Protein AF-A0AAU3Z2S7-F1 (afdb_monomer_lite)

Foldseek 3Di:
DDDLRFDWDDPLCVVCVPPFDPDDDPQGRHFDKADDQFAPQWIWTQDPPPRDTDIIGTQLDDPDDDDDGGGPVLVVVLVVVCVVVVHDDPHSVVSVVVSVVVVVVVDDPVPPDVDDDPVNVVVVVVVVVVVVVVVVVVVPDDDPDDPPDPPVVVVVVVVVVVVVVVVVVVVVVCPDDDDPPDPPPPVPVPDPPPPDDPDPDDDDDDDDDDDDD

Sequence (213 aa):
MKIRGLWYYGDALEPYLNERSARGGKFKGRWCVHREPRDRRTVFFQDPLTHNWHELRWTGLPPVGTVPAFGDRRVSELLAAAREADMRPRTDAELLPLLLEILAARVPVSSWKTATTRSERINHARDETQARAAAEDRAAAPAPVPPVTPIPQRVEQAVSGLDTERRHRREEAVTRRPTKPARLGASYRTGNLFLLPEDDTDHTQSDPPDEGA

Secondary structure (DSSP, 8-state):
-EETTEEEE-GGGGGGTTPPP---GGGTT---EEE-SS--SEEEEEPTTT--EEEEEETTS-SSS-PPP--HHHHHHHHHHHHHTT---SSGGGGHHHHHHHHHTT--GGG--TT--HHHHHHHHHHHHHHHHHHHHHHS--PPPPP---HHHHHHHHHHHHHHHHHHHHHHT-SSPPPPPPPTTGGGGTS----PPP--------PPPP---

pLDDT: mean 72.16, std 14.77, range [39.12, 93.5]

Radius of gyration: 40.02 Å; chains: 1; bounding box: 60×101×106 Å

Structure (mmCIF, N/CA/C/O backbone):
data_AF-A0AAU3Z2S7-F1
#
_entry.id   AF-A0AAU3Z2S7-F1
#
loop_
_atom_site.group_PDB
_atom_site.id
_atom_site.type_symbol
_atom_site.label_atom_id
_atom_site.label_alt_id
_atom_site.label_comp_id
_atom_site.label_asym_id
_atom_site.label_entity_id
_atom_site.label_seq_id
_atom_site.pdbx_PDB_ins_code
_atom_site.Cartn_x
_atom_site.Cartn_y
_atom_site.Cartn_z
_atom_site.occupancy
_atom_site.B_iso_or_equiv
_atom_site.auth_seq_id
_atom_site.auth_comp_id
_atom_site.auth_asym_id
_atom_site.auth_atom_id
_atom_site.pdbx_PDB_model_num
ATOM 1 N N . MET A 1 1 ? 9.272 -7.183 2.285 1.00 85.38 1 MET A N 1
ATOM 2 C CA . MET A 1 1 ? 9.872 -5.828 2.160 1.00 85.38 1 MET A CA 1
ATOM 3 C C . MET A 1 1 ? 8.998 -4.779 2.850 1.00 85.38 1 MET A C 1
ATOM 5 O O . MET A 1 1 ? 7.783 -4.869 2.739 1.00 85.38 1 MET A O 1
ATOM 9 N N . LYS A 1 2 ? 9.579 -3.780 3.537 1.00 88.62 2 LYS A N 1
ATOM 10 C CA . LYS A 1 2 ? 8.818 -2.732 4.252 1.00 88.62 2 LYS A CA 1
ATOM 11 C C . LYS A 1 2 ? 8.650 -1.460 3.412 1.00 88.62 2 LYS A C 1
ATOM 13 O O . LYS A 1 2 ? 9.636 -0.861 2.990 1.00 88.62 2 LYS A O 1
ATOM 18 N N . ILE A 1 3 ? 7.411 -1.011 3.212 1.00 89.25 3 ILE A N 1
ATOM 19 C CA . ILE A 1 3 ? 7.062 0.197 2.450 1.00 89.25 3 ILE A CA 1
ATOM 20 C C . ILE A 1 3 ? 6.062 1.028 3.260 1.00 89.25 3 ILE A C 1
ATOM 22 O O . ILE A 1 3 ? 4.944 0.592 3.517 1.00 89.25 3 ILE A O 1
ATOM 26 N N . ARG A 1 4 ? 6.446 2.262 3.624 1.00 85.44 4 ARG A N 1
ATOM 27 C CA . ARG A 1 4 ? 5.586 3.231 4.346 1.00 85.44 4 ARG A CA 1
ATOM 28 C C . ARG A 1 4 ? 4.953 2.669 5.629 1.00 85.44 4 ARG A C 1
ATOM 30 O O . ARG A 1 4 ? 3.832 3.011 5.970 1.00 85.44 4 ARG A O 1
ATOM 37 N N . GLY A 1 5 ? 5.695 1.827 6.344 1.00 86.62 5 GLY A N 1
ATOM 38 C CA . GLY A 1 5 ? 5.255 1.249 7.615 1.00 86.62 5 GLY A CA 1
ATOM 39 C C . GLY A 1 5 ? 4.643 -0.143 7.500 1.00 86.62 5 GLY A C 1
ATOM 40 O O . GLY A 1 5 ? 4.690 -0.851 8.493 1.00 86.62 5 GLY A O 1
ATOM 41 N N . LEU A 1 6 ? 4.201 -0.554 6.308 1.00 89.75 6 LEU A N 1
ATOM 42 C CA . LEU A 1 6 ? 3.592 -1.864 6.061 1.00 89.75 6 LEU A CA 1
ATOM 43 C C . LEU A 1 6 ? 4.570 -2.841 5.400 1.00 89.75 6 LEU A C 1
ATOM 45 O O . LEU A 1 6 ? 5.481 -2.432 4.667 1.00 89.75 6 LEU A O 1
ATOM 49 N N . TRP A 1 7 ? 4.364 -4.129 5.637 1.00 90.56 7 TRP A N 1
ATOM 50 C CA . TRP A 1 7 ? 5.151 -5.233 5.099 1.00 90.56 7 TRP A CA 1
ATOM 51 C C . TRP A 1 7 ? 4.460 -5.894 3.909 1.00 90.56 7 TRP A C 1
ATOM 53 O O . TRP A 1 7 ? 3.319 -6.325 3.982 1.00 90.56 7 TRP A O 1
ATOM 63 N N . TYR A 1 8 ? 5.173 -5.993 2.794 1.00 90.69 8 TYR A N 1
ATOM 64 C CA . TYR A 1 8 ? 4.678 -6.604 1.564 1.00 90.69 8 TYR A CA 1
ATOM 65 C C . TYR A 1 8 ? 5.517 -7.820 1.201 1.00 90.69 8 TYR A C 1
ATOM 67 O O . TYR A 1 8 ? 6.749 -7.790 1.345 1.00 90.69 8 TYR A O 1
ATOM 75 N N . TYR A 1 9 ? 4.852 -8.864 0.722 1.00 89.25 9 TYR A N 1
ATOM 76 C CA . TYR A 1 9 ? 5.470 -10.111 0.295 1.00 89.25 9 TYR A CA 1
ATOM 77 C C . TYR A 1 9 ? 4.758 -10.672 -0.941 1.00 89.25 9 TYR A C 1
ATOM 79 O O . TYR A 1 9 ? 3.591 -10.373 -1.195 1.00 89.25 9 TYR A O 1
ATOM 87 N N . GLY A 1 10 ? 5.497 -11.450 -1.718 1.00 87.00 10 GLY A N 1
ATOM 88 C CA . GLY A 1 10 ? 5.038 -12.144 -2.912 1.00 87.00 10 GLY A CA 1
ATOM 89 C C . GLY A 1 10 ? 6.194 -12.948 -3.496 1.00 87.00 10 GLY A C 1
ATOM 90 O O . GLY A 1 10 ? 7.355 -12.616 -3.247 1.00 87.00 10 GLY A O 1
ATOM 91 N N . ASP A 1 11 ? 5.872 -13.979 -4.267 1.00 86.69 11 ASP A N 1
ATOM 92 C CA . ASP A 1 11 ? 6.826 -14.995 -4.735 1.00 86.69 11 ASP A CA 1
ATOM 93 C C . ASP A 1 11 ? 7.972 -14.384 -5.553 1.00 86.69 11 ASP A C 1
ATOM 95 O O . ASP A 1 11 ? 9.135 -14.748 -5.409 1.00 86.69 11 ASP A O 1
ATOM 99 N N . ALA A 1 12 ? 7.672 -13.340 -6.329 1.00 85.38 12 ALA A N 1
ATOM 100 C CA . ALA A 1 12 ? 8.662 -12.600 -7.109 1.00 85.38 12 ALA A CA 1
ATOM 101 C C . ALA A 1 12 ? 9.748 -11.910 -6.262 1.00 85.38 12 ALA A C 1
ATOM 103 O O . ALA A 1 12 ? 10.761 -11.473 -6.802 1.00 85.38 12 ALA A O 1
ATOM 104 N N . LEU A 1 13 ? 9.543 -11.770 -4.949 1.00 85.81 13 LEU A N 1
ATOM 105 C CA . LEU A 1 13 ? 10.524 -11.184 -4.040 1.00 85.81 13 LEU A CA 1
ATOM 106 C C . LEU A 1 13 ? 11.505 -12.228 -3.487 1.00 85.81 13 LEU A C 1
ATOM 108 O O . LEU A 1 13 ? 12.585 -11.829 -3.054 1.00 85.81 13 LEU A O 1
ATOM 112 N N . GLU A 1 14 ? 11.164 -13.524 -3.490 1.00 85.25 14 GLU A N 1
ATOM 113 C CA . GLU A 1 14 ? 11.986 -14.587 -2.886 1.00 85.25 14 GLU A CA 1
ATOM 114 C C . GLU A 1 14 ? 13.444 -14.590 -3.363 1.00 85.25 14 GLU A C 1
ATOM 116 O O . GLU A 1 14 ? 14.329 -14.602 -2.500 1.00 85.25 14 GLU A O 1
ATOM 121 N N . PRO A 1 15 ? 13.737 -14.480 -4.677 1.00 85.69 15 PRO A N 1
ATOM 122 C CA . PRO A 1 15 ? 15.117 -14.481 -5.162 1.00 85.69 15 PRO A CA 1
ATOM 123 C C . PRO A 1 15 ? 15.935 -13.285 -4.652 1.00 85.69 15 PRO A C 1
ATOM 125 O O . PRO A 1 15 ? 17.155 -13.369 -4.542 1.00 85.69 15 PRO A O 1
ATOM 128 N N . TYR A 1 16 ? 15.270 -12.180 -4.296 1.00 83.62 16 TYR A N 1
ATOM 129 C CA . TYR A 1 16 ? 15.898 -10.892 -3.991 1.00 83.62 16 TYR A CA 1
ATOM 130 C C . TYR A 1 16 ? 15.889 -10.531 -2.496 1.00 83.62 16 TYR A C 1
ATOM 132 O O . TYR A 1 16 ? 16.318 -9.434 -2.129 1.00 83.62 16 TYR A O 1
ATOM 140 N N . LEU A 1 17 ? 15.408 -11.412 -1.605 1.00 78.56 17 LEU A N 1
ATOM 141 C CA . LEU A 1 17 ? 15.262 -11.121 -0.166 1.00 78.56 17 LEU A CA 1
ATOM 142 C C . LEU A 1 17 ? 16.586 -10.761 0.529 1.00 78.56 17 LEU A C 1
ATOM 144 O O . LEU A 1 17 ? 16.595 -9.906 1.417 1.00 78.56 17 LEU A O 1
ATOM 148 N N . ASN A 1 18 ? 17.690 -11.382 0.112 1.00 79.38 18 ASN A N 1
ATOM 149 C CA . ASN A 1 18 ? 19.029 -11.158 0.671 1.00 79.38 18 ASN A CA 1
ATOM 150 C C . ASN A 1 18 ? 19.913 -10.280 -0.222 1.00 79.38 18 ASN A C 1
ATOM 152 O O . ASN A 1 18 ? 21.071 -10.014 0.108 1.00 79.38 18 ASN A O 1
ATOM 156 N N . GLU A 1 19 ? 19.378 -9.820 -1.350 1.00 81.56 19 GLU A N 1
ATOM 157 C CA . GLU A 1 19 ? 20.143 -9.092 -2.343 1.00 81.56 19 GLU A CA 1
ATOM 158 C C . GLU A 1 19 ? 19.947 -7.583 -2.190 1.00 81.56 19 GLU A C 1
ATOM 160 O O . GLU A 1 19 ? 18.859 -7.066 -1.918 1.00 81.56 19 GLU A O 1
ATOM 165 N N . ARG A 1 20 ? 21.039 -6.838 -2.359 1.00 76.62 20 ARG A N 1
ATOM 166 C CA . ARG A 1 20 ? 20.983 -5.378 -2.407 1.00 76.62 20 ARG A CA 1
ATOM 167 C C . ARG A 1 20 ? 20.770 -4.959 -3.849 1.00 76.62 20 ARG A C 1
ATOM 169 O O . ARG A 1 20 ? 21.492 -5.408 -4.728 1.00 76.62 20 ARG A O 1
ATOM 176 N N . SER A 1 21 ? 19.843 -4.032 -4.083 1.00 81.25 21 SER A N 1
ATOM 177 C CA . SER A 1 21 ? 19.608 -3.535 -5.440 1.00 81.25 21 SER A CA 1
ATOM 178 C C . SER A 1 21 ? 20.906 -2.997 -6.060 1.00 81.25 21 SER A C 1
ATOM 180 O O . SER A 1 21 ? 21.544 -2.123 -5.462 1.00 81.25 21 SER A O 1
ATOM 182 N N . ALA A 1 22 ? 21.220 -3.416 -7.286 1.00 78.31 22 ALA A N 1
ATOM 183 C CA . ALA A 1 22 ? 22.394 -2.967 -8.040 1.00 78.31 22 ALA A CA 1
ATOM 184 C C . ALA A 1 22 ? 22.353 -1.480 -8.460 1.00 78.31 22 ALA A C 1
ATOM 186 O O . ALA A 1 22 ? 23.313 -0.955 -9.020 1.00 78.31 22 ALA A O 1
ATOM 187 N N . ARG A 1 23 ? 21.248 -0.766 -8.193 1.00 80.06 23 ARG A N 1
ATOM 188 C CA . ARG A 1 23 ? 21.118 0.658 -8.531 1.00 80.06 23 ARG A CA 1
ATOM 189 C C . ARG A 1 23 ? 22.106 1.519 -7.745 1.00 80.06 23 ARG A C 1
ATOM 191 O O . ARG A 1 23 ? 22.353 1.287 -6.564 1.00 80.06 23 ARG A O 1
ATOM 198 N N . GLY A 1 24 ? 22.638 2.545 -8.408 1.00 80.12 24 GLY A N 1
ATOM 199 C CA . GLY A 1 24 ? 23.543 3.537 -7.827 1.00 80.12 24 GLY A CA 1
ATOM 200 C C . GLY A 1 24 ? 22.855 4.842 -7.401 1.00 80.12 24 GLY A C 1
ATOM 201 O O . GLY A 1 24 ? 21.641 5.020 -7.531 1.00 80.12 24 GLY A O 1
ATOM 202 N N . GLY A 1 25 ? 23.656 5.782 -6.893 1.00 84.69 25 GLY A N 1
ATOM 203 C CA . GLY A 1 25 ? 23.230 7.153 -6.589 1.00 84.69 25 GLY A CA 1
ATOM 204 C C . GLY A 1 25 ? 22.162 7.263 -5.492 1.00 84.69 25 GLY A C 1
ATOM 205 O O . GLY A 1 25 ? 22.178 6.528 -4.505 1.00 84.69 25 GLY A O 1
ATOM 206 N N . LYS A 1 26 ? 21.207 8.187 -5.671 1.00 81.88 26 LYS A N 1
ATOM 207 C CA . LYS A 1 26 ? 20.127 8.483 -4.704 1.00 81.88 26 LYS A CA 1
ATOM 208 C C . LYS A 1 26 ? 19.230 7.276 -4.386 1.00 81.88 26 LYS A C 1
ATOM 210 O O . LYS A 1 26 ? 18.594 7.240 -3.334 1.00 81.88 26 LYS A O 1
ATOM 215 N N . PHE A 1 27 ? 19.178 6.291 -5.282 1.00 79.44 27 PHE A N 1
ATOM 216 C CA . PHE A 1 27 ? 18.362 5.083 -5.140 1.00 79.44 27 PHE A CA 1
ATOM 217 C C . PHE A 1 27 ? 19.190 3.840 -4.793 1.00 79.44 27 PHE A C 1
ATOM 219 O O . PHE A 1 27 ? 18.691 2.722 -4.928 1.00 79.44 27 PHE A O 1
ATOM 226 N N . LYS A 1 28 ? 20.434 4.020 -4.329 1.00 81.62 28 LYS A N 1
ATOM 227 C CA . LYS A 1 28 ? 21.311 2.914 -3.938 1.00 81.62 28 LYS A CA 1
ATOM 228 C C . LYS A 1 28 ? 20.672 2.034 -2.867 1.00 81.62 28 LYS A C 1
ATOM 230 O O . LYS A 1 28 ? 20.178 2.532 -1.856 1.00 81.62 28 LYS A O 1
ATOM 235 N N . GLY A 1 29 ? 20.686 0.724 -3.108 1.00 81.88 29 GLY A N 1
ATOM 236 C CA . GLY A 1 29 ? 20.109 -0.279 -2.206 1.00 81.88 29 GLY A CA 1
ATOM 237 C C . GLY A 1 29 ? 18.576 -0.260 -2.108 1.00 81.88 29 GLY A C 1
ATOM 238 O O . GLY A 1 29 ? 18.032 -0.897 -1.210 1.00 81.88 29 GLY A O 1
ATOM 239 N N . ARG A 1 30 ? 17.869 0.470 -2.985 1.00 84.81 30 ARG A N 1
ATOM 240 C CA . ARG A 1 30 ? 16.402 0.499 -3.034 1.00 84.81 30 ARG A CA 1
ATOM 241 C C . ARG A 1 30 ? 15.883 -0.117 -4.327 1.00 84.81 30 ARG A C 1
ATOM 243 O O . ARG A 1 30 ? 16.256 0.303 -5.423 1.00 84.81 30 ARG A O 1
ATOM 250 N N . TRP A 1 31 ? 14.928 -1.029 -4.191 1.00 88.50 31 TRP A N 1
ATOM 251 C CA . TRP A 1 31 ? 14.190 -1.641 -5.294 1.00 88.50 31 TRP A CA 1
ATOM 252 C C . TRP A 1 31 ? 13.203 -0.678 -5.967 1.00 88.50 31 TRP A C 1
ATOM 254 O O . TRP A 1 31 ? 12.786 0.322 -5.373 1.00 88.50 31 TRP A O 1
ATOM 264 N N . CYS A 1 32 ? 12.881 -0.921 -7.242 1.00 90.06 32 CYS A N 1
ATOM 265 C CA . CYS A 1 32 ? 11.903 -0.120 -7.975 1.00 90.06 32 CYS A CA 1
ATOM 266 C C . CYS A 1 32 ? 10.509 -0.604 -7.600 1.00 90.06 32 CYS A C 1
ATOM 268 O O . CYS A 1 32 ? 10.173 -1.765 -7.814 1.00 90.06 32 CYS A O 1
ATOM 270 N N . VAL A 1 33 ? 9.734 0.275 -6.975 1.00 91.44 33 VAL A N 1
ATOM 271 C CA . VAL A 1 33 ? 8.415 -0.071 -6.463 1.00 91.44 33 VAL A CA 1
ATOM 272 C C . VAL A 1 33 ? 7.453 1.024 -6.859 1.00 91.44 33 VAL A C 1
ATOM 274 O O . VAL A 1 33 ? 7.662 2.193 -6.519 1.00 91.44 33 VAL A O 1
ATOM 277 N N . HIS A 1 34 ? 6.396 0.633 -7.551 1.00 91.88 34 HIS A N 1
ATOM 278 C CA . HIS A 1 34 ? 5.256 1.480 -7.815 1.00 91.88 34 HIS A CA 1
ATOM 279 C C . HIS A 1 34 ? 4.179 1.218 -6.764 1.00 91.88 34 HIS A C 1
ATOM 281 O O . HIS A 1 34 ? 3.972 0.094 -6.301 1.00 91.88 34 HIS A O 1
ATOM 287 N N . ARG A 1 35 ? 3.512 2.287 -6.343 1.00 90.31 35 ARG A N 1
ATOM 288 C CA . ARG A 1 35 ? 2.461 2.222 -5.336 1.00 90.31 35 ARG A CA 1
ATOM 289 C C . ARG A 1 35 ? 1.287 3.052 -5.802 1.00 90.31 35 ARG A C 1
ATOM 291 O O . ARG A 1 35 ? 1.487 4.193 -6.211 1.00 90.31 35 ARG A O 1
ATOM 298 N N . GLU A 1 36 ? 0.097 2.506 -5.629 1.00 88.25 36 GLU A N 1
ATOM 299 C CA . GLU A 1 36 ? -1.127 3.267 -5.794 1.00 88.25 36 GLU A CA 1
ATOM 300 C C . GLU A 1 36 ? -1.459 3.960 -4.458 1.00 88.25 36 GLU A C 1
ATOM 302 O O . GLU A 1 36 ? -1.561 3.289 -3.427 1.00 88.25 36 GLU A O 1
ATOM 307 N N . PRO A 1 37 ? -1.585 5.300 -4.400 1.00 85.06 37 PRO A N 1
ATOM 308 C CA . PRO A 1 37 ? -1.912 6.001 -3.153 1.00 85.06 37 PRO A CA 1
ATOM 309 C C . PRO A 1 37 ? -3.279 5.625 -2.564 1.00 85.06 37 PRO A C 1
ATOM 311 O O . PRO A 1 37 ? -3.504 5.808 -1.365 1.00 85.06 37 PRO A O 1
ATOM 314 N N . ARG A 1 38 ? -4.194 5.131 -3.405 1.00 79.69 38 ARG A N 1
ATOM 315 C CA . ARG A 1 38 ? -5.589 4.819 -3.057 1.00 79.69 38 ARG A CA 1
ATOM 316 C C . ARG A 1 38 ? -5.798 3.381 -2.605 1.00 79.69 38 ARG A C 1
ATOM 318 O O . ARG A 1 38 ? -6.733 3.127 -1.854 1.00 79.69 38 ARG A O 1
ATOM 325 N N . ASP A 1 39 ? -4.929 2.471 -3.035 1.00 86.75 39 ASP A N 1
ATOM 326 C CA . ASP A 1 39 ? -4.982 1.065 -2.655 1.00 86.75 39 ASP A CA 1
ATOM 327 C C . ASP A 1 39 ? -3.622 0.616 -2.126 1.00 86.75 39 ASP A C 1
ATOM 329 O O . ASP A 1 39 ? -2.645 0.460 -2.858 1.00 86.75 39 ASP A O 1
ATOM 333 N N . ARG A 1 40 ? -3.560 0.420 -0.811 1.00 88.75 40 ARG A N 1
ATOM 334 C CA . ARG A 1 40 ? -2.364 -0.033 -0.103 1.00 88.75 40 ARG A CA 1
ATOM 335 C C . ARG A 1 40 ? -2.347 -1.538 0.119 1.00 88.75 40 ARG A C 1
ATOM 337 O O . ARG A 1 40 ? -1.403 -2.019 0.743 1.00 88.75 40 ARG A O 1
ATOM 344 N N . ARG A 1 41 ? -3.322 -2.282 -0.410 1.00 89.12 41 ARG A N 1
ATOM 345 C CA . ARG A 1 41 ? -3.353 -3.750 -0.337 1.00 89.12 41 ARG A CA 1
ATOM 346 C C . ARG A 1 41 ? -2.260 -4.387 -1.187 1.00 89.12 41 ARG A C 1
ATOM 348 O O . ARG A 1 41 ? -1.661 -5.369 -0.755 1.00 89.12 41 ARG A O 1
ATOM 355 N N . THR A 1 42 ? -1.969 -3.788 -2.339 1.00 89.50 42 THR A N 1
ATOM 356 C CA . THR A 1 42 ? -0.971 -4.279 -3.291 1.00 89.50 42 THR A CA 1
ATOM 357 C C . THR A 1 42 ? 0.003 -3.167 -3.658 1.00 89.50 42 THR A C 1
ATOM 359 O O . THR A 1 42 ? -0.355 -1.995 -3.761 1.00 89.50 42 THR A O 1
ATOM 362 N N . VAL A 1 43 ? 1.262 -3.532 -3.848 1.00 93.12 43 VAL A N 1
ATOM 363 C CA . VAL A 1 43 ? 2.297 -2.679 -4.441 1.00 93.12 43 VAL A CA 1
ATOM 364 C C . VAL A 1 43 ? 2.970 -3.443 -5.569 1.00 93.12 43 VAL A C 1
ATOM 366 O O . VAL A 1 43 ? 3.024 -4.666 -5.529 1.00 93.12 43 VAL A O 1
ATOM 369 N N . PHE A 1 44 ? 3.503 -2.741 -6.559 1.00 91.75 44 PHE A N 1
ATOM 370 C CA . PHE A 1 44 ? 4.122 -3.377 -7.717 1.00 91.75 44 PHE A CA 1
ATOM 371 C C . PHE A 1 44 ? 5.635 -3.261 -7.610 1.00 91.75 44 PHE A C 1
ATOM 373 O O . PHE A 1 44 ? 6.175 -2.158 -7.529 1.00 91.75 44 PHE A O 1
ATOM 380 N N . PHE A 1 45 ? 6.320 -4.392 -7.589 1.00 93.50 45 PHE A N 1
ATOM 381 C CA . PHE A 1 45 ? 7.772 -4.484 -7.628 1.00 93.50 45 PHE A CA 1
ATOM 382 C C . PHE A 1 45 ? 8.224 -4.747 -9.057 1.00 93.50 45 PHE A C 1
ATOM 384 O O . PHE A 1 45 ? 7.678 -5.617 -9.725 1.00 93.50 45 PHE A O 1
ATOM 391 N N . GLN A 1 46 ? 9.216 -3.997 -9.523 1.00 93.06 46 GLN A N 1
ATOM 392 C CA . GLN A 1 46 ? 9.833 -4.268 -10.813 1.00 93.06 46 GLN A CA 1
ATOM 393 C C . GLN A 1 46 ? 11.019 -5.212 -10.624 1.00 93.06 46 GLN A C 1
ATOM 395 O O . GLN A 1 46 ? 11.960 -4.871 -9.899 1.00 93.06 46 GLN A O 1
ATOM 400 N N . ASP A 1 47 ? 10.995 -6.345 -11.318 1.00 89.88 47 ASP A N 1
ATOM 401 C CA . ASP A 1 47 ? 12.129 -7.258 -11.391 1.00 89.88 47 ASP A CA 1
ATOM 402 C C . ASP A 1 47 ? 13.331 -6.538 -12.045 1.00 89.88 47 ASP A C 1
ATOM 404 O O . ASP A 1 47 ? 13.191 -5.943 -13.120 1.00 89.88 47 ASP A O 1
ATOM 408 N N . PRO A 1 48 ? 14.517 -6.529 -11.410 1.00 86.88 48 PRO A N 1
ATOM 409 C CA . PRO A 1 48 ? 15.716 -5.918 -11.980 1.00 86.88 48 PRO A CA 1
ATOM 410 C C . PRO A 1 48 ? 16.246 -6.595 -13.253 1.00 86.88 48 PRO A C 1
ATOM 412 O O . PRO A 1 48 ? 16.917 -5.916 -14.027 1.00 86.88 48 PRO A O 1
ATOM 415 N N . LEU A 1 49 ? 15.999 -7.893 -13.443 1.00 86.69 49 LEU A N 1
ATOM 416 C CA . LEU A 1 49 ? 16.511 -8.693 -14.558 1.00 86.69 49 LEU A CA 1
ATOM 417 C C . LEU A 1 49 ? 15.540 -8.681 -15.737 1.00 86.69 49 LEU A C 1
ATOM 419 O O . LEU A 1 49 ? 15.931 -8.374 -16.859 1.00 86.69 49 LEU A O 1
ATOM 423 N N . THR A 1 50 ? 14.272 -9.011 -15.485 1.00 88.31 50 THR A N 1
ATOM 424 C CA . THR A 1 50 ? 13.260 -9.112 -16.549 1.00 88.31 50 THR A CA 1
ATOM 425 C C . THR A 1 50 ? 12.533 -7.795 -16.814 1.00 88.31 50 THR A C 1
ATOM 427 O O . THR A 1 50 ? 11.859 -7.665 -17.832 1.00 88.31 50 THR A O 1
ATOM 430 N N . HIS A 1 51 ? 12.656 -6.811 -15.915 1.00 88.25 51 HIS A N 1
ATOM 431 C CA . HIS A 1 51 ? 11.895 -5.555 -15.922 1.00 88.25 51 HIS A CA 1
ATOM 432 C C . HIS A 1 51 ? 10.372 -5.714 -15.830 1.00 88.25 51 HIS A C 1
ATOM 434 O O . HIS A 1 51 ? 9.650 -4.719 -15.962 1.00 88.25 51 HIS A O 1
ATOM 440 N N . ASN A 1 52 ? 9.893 -6.923 -15.531 1.00 91.38 52 ASN A N 1
ATOM 441 C CA . ASN A 1 52 ? 8.484 -7.213 -15.329 1.00 91.38 52 ASN A CA 1
ATOM 442 C C . ASN A 1 52 ? 7.988 -6.656 -13.997 1.00 91.38 52 ASN A C 1
ATOM 444 O O . ASN A 1 52 ? 8.719 -6.581 -13.008 1.00 91.38 52 ASN A O 1
ATOM 448 N N . TRP A 1 53 ? 6.718 -6.265 -13.977 1.00 92.50 53 TRP A N 1
ATOM 449 C CA . TRP A 1 53 ? 6.055 -5.789 -12.773 1.00 92.50 53 TRP A CA 1
ATOM 450 C C . TRP A 1 53 ? 5.330 -6.943 -12.093 1.00 92.50 53 TRP A C 1
ATOM 452 O O . TRP A 1 53 ? 4.452 -7.568 -12.680 1.00 92.50 53 TRP A O 1
ATOM 462 N N . HIS A 1 54 ? 5.687 -7.193 -10.839 1.00 91.94 54 HIS A N 1
ATOM 463 C CA . HIS A 1 54 ? 5.096 -8.217 -9.996 1.00 91.94 54 HIS A CA 1
ATOM 464 C C . HIS A 1 54 ? 4.310 -7.589 -8.856 1.00 91.94 54 HIS A C 1
ATOM 466 O O . HIS A 1 54 ? 4.752 -6.635 -8.211 1.00 91.94 54 HIS A O 1
ATOM 472 N N . GLU A 1 55 ? 3.141 -8.151 -8.587 1.00 91.88 55 GLU A N 1
ATOM 473 C CA . GLU A 1 55 ? 2.299 -7.744 -7.474 1.00 91.88 55 GLU A CA 1
ATOM 474 C C . GLU A 1 55 ? 2.847 -8.292 -6.155 1.00 91.88 55 GLU A C 1
ATOM 476 O O . GLU A 1 55 ? 3.090 -9.487 -6.006 1.00 91.88 55 GLU A O 1
ATOM 481 N N . LEU A 1 56 ? 3.021 -7.411 -5.175 1.00 91.31 56 LEU A N 1
ATOM 482 C CA . LEU A 1 56 ? 3.318 -7.771 -3.796 1.00 91.31 56 LEU A CA 1
ATOM 483 C C . LEU A 1 56 ? 2.118 -7.409 -2.930 1.00 91.31 56 LEU A C 1
ATOM 485 O O . LEU A 1 56 ? 1.693 -6.249 -2.882 1.00 91.31 56 LEU A O 1
ATOM 489 N N . ARG A 1 57 ? 1.601 -8.394 -2.203 1.00 89.19 57 ARG A N 1
ATOM 490 C CA . ARG A 1 57 ? 0.447 -8.235 -1.320 1.00 89.19 57 ARG A CA 1
ATOM 491 C C . ARG A 1 57 ? 0.906 -7.839 0.080 1.00 89.19 57 ARG A C 1
ATOM 493 O O . ARG A 1 57 ? 1.958 -8.268 0.557 1.00 89.19 57 ARG A O 1
ATOM 500 N N . TRP A 1 58 ? 0.124 -6.995 0.744 1.00 89.75 58 TRP A N 1
ATOM 501 C CA . TRP A 1 58 ? 0.326 -6.668 2.152 1.00 89.75 58 TRP A CA 1
ATOM 502 C C . TRP A 1 58 ? 0.188 -7.938 3.006 1.00 89.75 58 TRP A C 1
ATOM 504 O O . TRP A 1 58 ? -0.832 -8.623 2.933 1.00 89.75 58 TRP A O 1
ATOM 514 N N . THR A 1 59 ? 1.198 -8.254 3.822 1.00 87.88 59 THR A N 1
ATOM 515 C CA . THR A 1 59 ? 1.260 -9.503 4.606 1.00 87.88 59 THR A CA 1
ATOM 516 C C . THR A 1 59 ? 0.198 -9.582 5.696 1.00 87.88 59 THR A C 1
ATOM 518 O O . THR A 1 59 ? -0.105 -10.670 6.168 1.00 87.88 59 THR A O 1
ATOM 521 N N . GLY A 1 60 ? -0.350 -8.438 6.115 1.00 82.12 60 GLY A N 1
ATOM 522 C CA . GLY A 1 60 ? -1.425 -8.389 7.105 1.00 82.12 60 GLY A CA 1
ATOM 523 C C . GLY A 1 60 ? -2.803 -8.754 6.553 1.00 82.12 60 GLY A C 1
ATOM 524 O O . GLY A 1 60 ? -3.746 -8.882 7.328 1.00 82.12 60 GLY A O 1
ATOM 525 N N . LEU A 1 61 ? -2.949 -8.927 5.233 1.00 82.44 61 LEU A N 1
ATOM 526 C CA . LEU A 1 61 ? -4.222 -9.333 4.643 1.00 82.44 61 LEU A CA 1
ATOM 527 C C . LEU A 1 61 ? -4.456 -10.833 4.814 1.00 82.44 61 LEU A C 1
ATOM 529 O O . LEU A 1 61 ? -3.556 -11.625 4.527 1.00 82.44 61 LEU A O 1
ATOM 533 N N . PRO A 1 62 ? -5.687 -11.245 5.157 1.00 76.12 62 PRO A N 1
ATOM 534 C CA . PRO A 1 62 ? -6.026 -12.652 5.171 1.00 76.12 62 PRO A CA 1
ATOM 535 C C . PRO A 1 62 ? -5.959 -13.212 3.736 1.00 76.12 62 PRO A C 1
ATOM 537 O O . PRO A 1 62 ? -6.213 -12.478 2.768 1.00 76.12 62 PRO A O 1
ATOM 540 N N . PRO A 1 63 ? -5.618 -14.504 3.571 1.00 67.31 63 PRO A N 1
ATOM 541 C CA . PRO A 1 63 ? -5.607 -15.160 2.263 1.00 67.31 63 PRO A CA 1
ATOM 542 C C . PRO A 1 63 ? -7.021 -15.278 1.677 1.00 67.31 63 PRO A C 1
ATOM 544 O O . PRO A 1 63 ? -7.190 -15.263 0.461 1.00 67.31 63 PRO A O 1
ATOM 547 N N . VAL A 1 64 ? -8.037 -15.329 2.544 1.00 52.72 64 VAL A N 1
ATOM 548 C CA . VAL A 1 64 ? -9.455 -15.448 2.193 1.00 52.72 64 VAL A CA 1
ATOM 549 C C . VAL A 1 64 ? -10.216 -14.255 2.773 1.00 52.72 64 VAL A C 1
ATOM 551 O O . VAL A 1 64 ? -10.082 -13.951 3.956 1.00 52.72 64 VAL A O 1
ATOM 554 N N . GLY A 1 65 ? -11.018 -13.582 1.944 1.00 57.03 65 GLY A N 1
ATOM 555 C CA . GLY A 1 65 ? -11.888 -12.476 2.357 1.00 57.03 65 GLY A CA 1
ATOM 556 C C . GLY A 1 65 ? -11.654 -11.169 1.595 1.00 57.03 65 GLY A C 1
ATOM 557 O O . GLY A 1 65 ? -10.537 -10.831 1.197 1.00 57.03 65 GLY A O 1
ATOM 558 N N . THR A 1 66 ? -12.738 -10.415 1.402 1.00 62.91 66 THR A N 1
ATOM 559 C CA . THR A 1 66 ? -12.722 -9.111 0.730 1.00 62.91 66 THR A CA 1
ATOM 560 C C . THR A 1 66 ? -12.480 -8.009 1.755 1.00 62.91 66 THR A C 1
ATOM 562 O O . THR A 1 66 ? -13.417 -7.487 2.351 1.00 62.91 66 THR A O 1
ATOM 565 N N . VAL A 1 67 ? -11.216 -7.634 1.961 1.00 70.06 67 VAL A N 1
ATOM 566 C CA . VAL A 1 67 ? -10.894 -6.386 2.669 1.00 70.06 67 VAL A CA 1
ATOM 567 C C . VAL A 1 67 ? -11.112 -5.221 1.696 1.00 70.06 67 VAL A C 1
ATOM 569 O O . VAL A 1 67 ? -10.541 -5.253 0.591 1.00 70.06 67 VAL A O 1
ATOM 572 N N . PRO A 1 68 ? -11.919 -4.204 2.056 1.00 75.44 68 PRO A N 1
ATOM 573 C CA . PRO A 1 68 ? -12.132 -3.054 1.190 1.00 75.44 68 PRO A CA 1
ATOM 574 C C . PRO A 1 68 ? -10.813 -2.316 0.943 1.00 75.44 68 PRO A C 1
ATOM 576 O O . PRO A 1 68 ? -9.900 -2.338 1.770 1.00 75.44 68 PRO A O 1
ATOM 579 N N . ALA A 1 69 ? -10.688 -1.692 -0.229 1.00 80.88 69 ALA A N 1
ATOM 580 C CA . ALA A 1 69 ? -9.494 -0.928 -0.564 1.00 80.88 69 ALA A CA 1
ATOM 581 C C . ALA A 1 69 ? -9.318 0.247 0.411 1.00 80.88 69 ALA A C 1
ATOM 583 O O . ALA A 1 69 ? -10.284 0.914 0.786 1.00 80.88 69 ALA A O 1
ATOM 584 N N . PHE A 1 70 ? -8.076 0.501 0.818 1.00 84.56 70 PHE A N 1
ATOM 585 C CA . PHE A 1 70 ? -7.741 1.598 1.719 1.00 84.56 70 PHE A CA 1
ATOM 586 C C . PHE A 1 70 ? -6.474 2.315 1.248 1.00 84.56 70 PHE A C 1
ATOM 588 O O . PHE A 1 70 ? -5.498 1.688 0.836 1.00 84.56 70 PHE A O 1
ATOM 595 N N . GLY A 1 71 ? -6.502 3.648 1.310 1.00 86.69 71 GLY A N 1
ATOM 596 C CA . GLY A 1 71 ? -5.415 4.509 0.842 1.00 86.69 71 GLY A CA 1
ATOM 597 C C . GLY A 1 71 ? -4.428 4.927 1.934 1.00 86.69 71 GLY A C 1
ATOM 598 O O . GL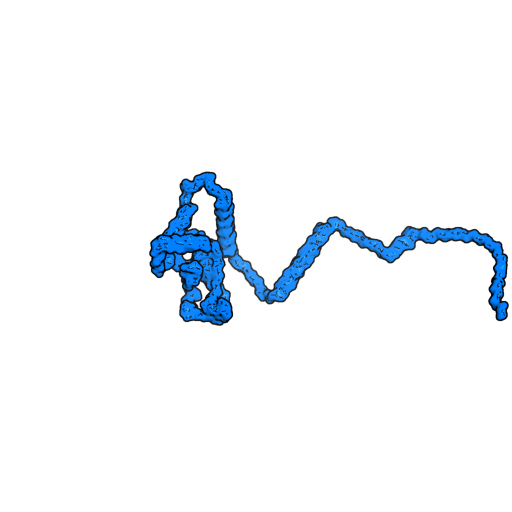Y A 1 71 ? -4.601 4.614 3.114 1.00 86.69 71 GLY A O 1
ATOM 599 N N . ASP A 1 72 ? -3.415 5.708 1.543 1.00 86.88 72 ASP A N 1
ATOM 600 C CA . ASP A 1 72 ? -2.327 6.194 2.416 1.00 86.88 72 ASP A CA 1
ATOM 601 C C . ASP A 1 72 ? -2.850 6.870 3.701 1.00 86.88 72 ASP A C 1
ATOM 603 O O . ASP A 1 72 ? -2.302 6.649 4.779 1.00 86.88 72 ASP A O 1
ATOM 607 N N . ARG A 1 73 ? -3.952 7.633 3.617 1.00 87.50 73 ARG A N 1
ATOM 608 C CA . ARG A 1 73 ? -4.563 8.290 4.785 1.00 87.50 73 ARG A CA 1
ATOM 609 C C . ARG A 1 73 ? -4.960 7.290 5.876 1.00 87.50 73 ARG A C 1
ATOM 611 O O . ARG A 1 73 ? -4.689 7.532 7.047 1.00 87.50 73 ARG A O 1
ATOM 618 N N . ARG A 1 74 ? -5.569 6.165 5.495 1.00 85.88 74 ARG A N 1
ATOM 619 C CA . ARG A 1 74 ? -6.019 5.132 6.442 1.00 85.88 74 ARG A CA 1
ATOM 620 C C . ARG A 1 74 ? -4.852 4.399 7.070 1.00 85.88 74 ARG A C 1
ATOM 622 O O . ARG A 1 74 ? -4.904 4.078 8.246 1.00 85.88 74 ARG A O 1
ATOM 629 N N . VAL A 1 75 ? -3.774 4.205 6.316 1.00 88.75 75 VAL A N 1
ATOM 630 C CA . VAL A 1 75 ? -2.532 3.652 6.863 1.00 88.75 75 VAL A CA 1
ATOM 631 C C . VAL A 1 75 ? -1.930 4.594 7.904 1.00 88.75 75 VAL A C 1
ATOM 633 O O . VAL A 1 75 ? -1.464 4.135 8.940 1.00 88.75 75 VAL A O 1
ATOM 636 N N . SER A 1 76 ? -1.954 5.909 7.670 1.00 88.81 76 SER A N 1
ATOM 637 C CA . SER A 1 76 ? -1.498 6.879 8.671 1.00 88.81 76 SER A CA 1
ATOM 638 C C . SER A 1 76 ? -2.356 6.862 9.938 1.00 88.81 76 SER A C 1
ATOM 640 O O . SER A 1 76 ? -1.789 6.845 11.026 1.00 88.81 76 SER A O 1
ATOM 642 N N . GLU A 1 77 ? -3.684 6.820 9.803 1.00 89.56 77 GLU A N 1
ATOM 643 C CA . GLU A 1 77 ? -4.619 6.700 10.935 1.00 89.56 77 GLU A CA 1
ATOM 644 C C . GLU A 1 77 ? -4.405 5.382 11.702 1.00 89.56 77 GLU A C 1
ATOM 646 O O . GLU A 1 77 ? -4.284 5.402 12.920 1.00 89.56 77 GLU A O 1
ATOM 651 N N . LEU A 1 78 ? -4.238 4.259 10.996 1.00 89.62 78 LEU A N 1
ATOM 652 C CA . LEU A 1 78 ? -3.927 2.950 11.579 1.00 89.62 78 LEU A CA 1
ATOM 653 C C . LEU A 1 78 ? -2.624 2.965 12.381 1.00 89.62 78 LEU A C 1
ATOM 655 O O . LEU A 1 78 ? -2.581 2.495 13.512 1.00 89.62 78 LEU A O 1
ATOM 659 N N . LEU A 1 79 ? -1.546 3.498 11.800 1.00 89.62 79 LEU A N 1
ATOM 660 C CA . LEU A 1 79 ? -0.249 3.556 12.472 1.00 89.62 79 LEU A CA 1
ATOM 661 C C . LEU A 1 79 ? -0.246 4.549 13.641 1.00 89.62 79 LEU A C 1
ATOM 663 O O . LEU A 1 79 ? 0.553 4.380 14.559 1.00 89.62 79 LEU A O 1
ATOM 667 N N . ALA A 1 80 ? -1.097 5.578 13.612 1.00 90.25 80 ALA A N 1
ATOM 668 C CA . ALA A 1 80 ? -1.310 6.468 14.749 1.00 90.25 80 ALA A CA 1
ATOM 669 C C . ALA A 1 80 ? -2.078 5.750 15.867 1.00 90.25 80 ALA A C 1
ATOM 671 O O . ALA A 1 80 ? -1.574 5.686 16.983 1.00 90.25 80 ALA A O 1
ATOM 672 N N . ALA A 1 81 ? -3.203 5.106 15.546 1.00 87.25 81 ALA A N 1
ATOM 673 C CA . ALA A 1 81 ? -4.004 4.335 16.496 1.00 87.25 81 ALA A CA 1
ATOM 674 C C . ALA A 1 81 ? -3.198 3.199 17.149 1.00 87.25 81 ALA A C 1
ATOM 676 O O . ALA A 1 81 ? -3.244 3.016 18.360 1.00 87.25 81 ALA A O 1
ATOM 677 N N . ALA A 1 82 ? -2.375 2.487 16.372 1.00 88.19 82 ALA A N 1
ATOM 678 C CA . ALA A 1 82 ? -1.491 1.451 16.903 1.00 88.19 82 ALA A CA 1
ATOM 679 C C . ALA A 1 82 ? -0.453 2.008 17.896 1.00 88.19 82 ALA A C 1
ATOM 681 O O . ALA A 1 82 ? -0.097 1.329 18.853 1.00 88.19 82 ALA A O 1
ATOM 682 N N . ARG A 1 83 ? 0.031 3.243 17.691 1.00 87.75 83 ARG A N 1
ATOM 683 C CA . ARG A 1 83 ? 0.941 3.914 18.637 1.00 87.75 83 ARG A CA 1
ATOM 684 C C . ARG A 1 83 ? 0.215 4.395 19.886 1.00 87.75 83 ARG A C 1
ATOM 686 O O . ARG A 1 83 ? 0.769 4.277 20.969 1.00 87.75 83 ARG A O 1
ATOM 693 N N . GLU A 1 84 ? -0.991 4.935 19.736 1.00 88.00 84 GLU A N 1
ATOM 694 C CA . GLU A 1 84 ? -1.827 5.373 20.861 1.00 88.00 84 GLU A CA 1
ATOM 695 C C . GLU A 1 84 ? -2.220 4.199 21.762 1.00 88.00 84 GLU A C 1
ATOM 697 O O . GLU A 1 84 ? -2.220 4.332 22.982 1.00 88.00 84 GLU A O 1
ATOM 702 N N . ALA A 1 85 ? -2.463 3.029 21.172 1.00 83.94 85 ALA A N 1
ATOM 703 C CA . ALA A 1 85 ? -2.730 1.788 21.890 1.00 83.94 85 ALA A CA 1
ATOM 704 C C . ALA A 1 85 ? -1.465 1.107 22.466 1.00 83.94 85 ALA A C 1
ATOM 706 O O . ALA A 1 85 ? -1.566 -0.008 22.973 1.00 83.94 85 ALA A O 1
ATOM 707 N N . ASP A 1 86 ? -0.280 1.728 22.342 1.00 86.31 86 ASP A N 1
ATOM 708 C CA . ASP A 1 86 ? 1.051 1.158 22.644 1.00 86.31 86 ASP A CA 1
ATOM 709 C C . ASP A 1 86 ? 1.235 -0.278 22.111 1.00 86.31 86 ASP A C 1
ATOM 711 O O . ASP A 1 86 ? 1.901 -1.136 22.700 1.00 86.31 86 ASP A O 1
ATOM 715 N N . MET A 1 87 ? 0.622 -0.567 20.959 1.00 80.88 87 MET A N 1
ATOM 716 C CA . MET A 1 87 ? 0.697 -1.883 20.349 1.00 80.88 87 MET A CA 1
ATOM 717 C C . MET A 1 87 ? 2.075 -2.078 19.726 1.00 80.88 87 MET A C 1
ATOM 719 O O . MET A 1 87 ? 2.548 -1.281 18.912 1.00 80.88 87 MET A O 1
ATOM 723 N N . ARG A 1 88 ? 2.707 -3.201 20.069 1.00 79.12 88 ARG A N 1
ATOM 724 C CA . ARG A 1 88 ? 3.949 -3.675 19.450 1.00 79.12 88 ARG A CA 1
ATOM 725 C C . ARG A 1 88 ? 3.630 -4.859 18.541 1.00 79.12 88 ARG A C 1
ATOM 727 O O . ARG A 1 88 ? 3.864 -5.994 18.955 1.00 79.12 88 ARG A O 1
ATOM 734 N N . PRO A 1 89 ? 3.078 -4.614 17.336 1.00 75.19 89 PRO A N 1
ATOM 735 C CA . PRO A 1 89 ? 2.669 -5.688 16.448 1.00 75.19 89 PRO A CA 1
ATOM 736 C C . PRO A 1 89 ? 3.882 -6.545 16.094 1.00 75.19 89 PRO A C 1
ATOM 738 O O . PRO A 1 89 ? 4.877 -6.041 15.556 1.00 75.19 89 PRO A O 1
ATOM 741 N N . ARG A 1 90 ? 3.819 -7.838 16.409 1.00 73.62 90 ARG A N 1
ATOM 742 C CA . ARG A 1 90 ? 4.877 -8.794 16.049 1.00 73.62 90 ARG A CA 1
ATOM 743 C C . ARG A 1 90 ? 4.771 -9.169 14.575 1.00 73.62 90 ARG A C 1
ATOM 745 O O . ARG A 1 90 ? 5.783 -9.415 13.919 1.00 73.62 90 ARG A O 1
ATOM 752 N N . THR A 1 91 ? 3.549 -9.150 14.054 1.00 79.38 91 THR A N 1
ATOM 753 C CA . THR A 1 91 ? 3.211 -9.356 12.647 1.00 79.38 91 THR A CA 1
ATOM 754 C C . THR A 1 91 ? 2.239 -8.283 12.155 1.00 79.38 91 THR A C 1
ATOM 756 O O . THR A 1 91 ? 1.406 -7.789 12.908 1.00 79.38 91 THR A O 1
ATOM 759 N N . ASP A 1 92 ? 2.299 -7.933 10.866 1.00 82.31 92 ASP A N 1
ATOM 760 C CA . ASP A 1 92 ? 1.371 -6.951 10.273 1.00 82.31 92 ASP A CA 1
ATOM 761 C C . ASP A 1 92 ? -0.093 -7.438 10.264 1.00 82.31 92 ASP A C 1
ATOM 763 O O . ASP A 1 92 ? -1.005 -6.635 10.092 1.00 82.31 92 ASP A O 1
ATOM 767 N N . ALA A 1 93 ? -0.330 -8.737 10.483 1.00 79.94 93 ALA A N 1
ATOM 768 C CA . ALA A 1 93 ? -1.666 -9.304 10.658 1.00 79.94 93 ALA A CA 1
ATOM 769 C C . ALA A 1 93 ? -2.350 -8.808 11.943 1.00 79.94 93 ALA A C 1
ATOM 771 O O . ALA A 1 93 ? -3.570 -8.685 11.977 1.00 79.94 93 ALA A O 1
ATOM 772 N N . GLU A 1 94 ? -1.584 -8.444 12.975 1.00 82.62 94 GLU A N 1
ATOM 773 C CA . GLU A 1 94 ? -2.122 -7.876 14.223 1.00 82.62 94 GLU A CA 1
ATOM 774 C C . GLU A 1 94 ? -2.675 -6.457 14.033 1.00 82.62 94 GLU A C 1
ATOM 776 O O . GLU A 1 94 ? -3.468 -5.989 14.845 1.00 82.62 94 GLU A O 1
ATOM 781 N N . LEU A 1 95 ? -2.298 -5.774 12.946 1.00 84.06 95 LEU A N 1
ATOM 782 C CA . LEU A 1 95 ? -2.857 -4.472 12.582 1.00 84.06 95 LEU A CA 1
ATOM 783 C C . LEU A 1 95 ? -4.210 -4.590 11.868 1.00 84.06 95 LEU A C 1
ATOM 785 O O . LEU A 1 95 ? -4.938 -3.603 11.767 1.00 84.06 95 LEU A O 1
ATOM 789 N N . LEU A 1 96 ? -4.555 -5.776 11.358 1.00 84.31 96 LEU A N 1
ATOM 790 C CA . LEU A 1 96 ? -5.779 -5.986 10.592 1.00 84.31 96 LEU A CA 1
ATOM 791 C C . LEU A 1 96 ? -7.053 -5.688 11.401 1.00 84.31 96 LEU A C 1
ATOM 793 O O . LEU A 1 96 ? -7.901 -4.985 10.858 1.00 84.31 96 LEU A O 1
ATOM 797 N N . PRO A 1 97 ? -7.223 -6.139 12.662 1.00 82.69 97 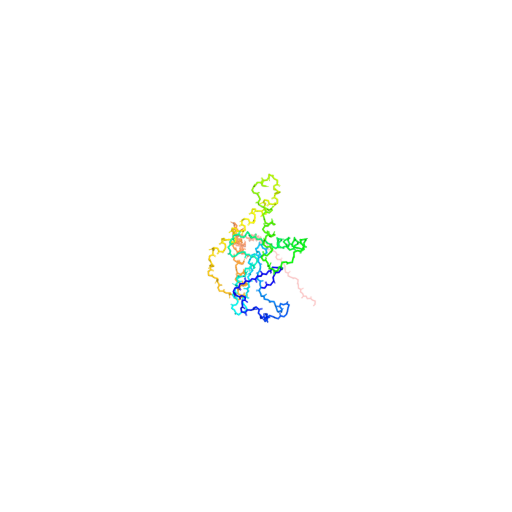PRO A N 1
ATOM 798 C CA . PRO A 1 97 ? -8.428 -5.838 13.435 1.00 82.69 97 PRO A CA 1
ATOM 799 C C . PRO A 1 97 ? -8.639 -4.334 13.636 1.00 82.69 97 PRO A C 1
ATOM 801 O O . PRO A 1 97 ? -9.741 -3.848 13.406 1.00 82.69 97 PRO A O 1
ATOM 804 N N . LEU A 1 98 ? -7.576 -3.587 13.955 1.00 83.62 98 LEU A N 1
ATOM 805 C CA . LEU A 1 98 ? -7.633 -2.125 14.067 1.00 83.62 98 LEU A CA 1
ATOM 806 C C . LEU A 1 98 ? -7.985 -1.461 12.735 1.00 83.62 98 LEU A C 1
ATOM 808 O O . LEU A 1 98 ? -8.773 -0.520 12.683 1.00 83.62 98 LEU A O 1
ATOM 812 N N . LEU A 1 99 ? -7.412 -1.948 11.634 1.00 84.88 99 LEU A N 1
ATOM 813 C CA . LEU A 1 99 ? -7.755 -1.446 10.310 1.00 84.88 99 LEU A CA 1
ATOM 814 C C . LEU A 1 99 ? -9.233 -1.701 10.002 1.00 84.88 99 LEU A C 1
ATOM 816 O O . LEU A 1 99 ? -9.912 -0.808 9.500 1.00 84.88 99 LEU A O 1
ATOM 820 N N . LEU A 1 100 ? -9.732 -2.901 10.297 1.00 83.31 100 LEU A N 1
ATOM 821 C CA . LEU A 1 100 ? -11.134 -3.248 10.106 1.00 83.31 100 LEU A CA 1
ATOM 822 C C . LEU A 1 100 ? -12.040 -2.400 10.993 1.00 83.31 100 LEU A C 1
ATOM 824 O O . LEU A 1 100 ? -13.077 -1.977 10.506 1.00 83.31 100 LEU A O 1
ATOM 828 N N . GLU A 1 101 ? -11.648 -2.079 12.222 1.00 84.12 101 GLU A N 1
ATOM 829 C CA . GLU A 1 101 ? -12.376 -1.153 13.092 1.00 84.12 101 GLU A CA 1
ATOM 830 C C . GLU A 1 101 ? -12.437 0.259 12.492 1.00 84.12 101 GLU A C 1
ATOM 832 O O . GLU A 1 101 ? -13.519 0.828 12.364 1.00 84.12 101 GLU A O 1
ATOM 837 N N . ILE A 1 102 ? -11.309 0.795 12.013 1.00 83.56 102 ILE A N 1
ATOM 838 C CA . ILE A 1 102 ? -11.243 2.111 11.348 1.00 83.56 102 ILE A CA 1
ATOM 839 C C . ILE A 1 102 ? -12.098 2.137 10.070 1.00 83.56 102 ILE A C 1
ATOM 841 O O . ILE A 1 102 ? -12.714 3.156 9.740 1.00 83.56 102 ILE A O 1
ATOM 845 N N . LEU A 1 103 ? -12.141 1.027 9.330 1.00 80.06 103 LEU A N 1
ATOM 846 C CA . LEU A 1 103 ? -12.956 0.890 8.122 1.00 80.06 103 LEU A CA 1
ATOM 847 C C . LEU A 1 103 ? -14.447 0.688 8.457 1.00 80.06 103 LEU A C 1
ATOM 849 O O . LEU A 1 103 ? -15.299 1.292 7.805 1.00 80.06 103 LEU A O 1
ATOM 853 N N . ALA A 1 104 ? -14.768 -0.106 9.482 1.00 70.25 104 ALA A N 1
ATOM 854 C CA . ALA A 1 104 ? -16.126 -0.435 9.928 1.00 70.25 104 ALA A CA 1
ATOM 855 C C . ALA A 1 104 ? -16.805 0.722 10.665 1.00 70.25 104 ALA A C 1
ATOM 857 O O . ALA A 1 104 ? -18.010 0.920 10.498 1.00 70.25 104 ALA A O 1
ATOM 858 N N . ALA A 1 105 ? -16.038 1.566 11.363 1.00 68.31 105 ALA A N 1
ATOM 859 C CA . ALA A 1 105 ? -16.497 2.852 11.891 1.00 68.31 105 ALA A CA 1
ATOM 860 C C . ALA A 1 105 ? -17.112 3.748 10.797 1.00 68.31 105 ALA A C 1
ATOM 862 O O . ALA A 1 105 ? -17.803 4.720 11.098 1.00 68.31 105 ALA A O 1
ATOM 863 N N . ARG A 1 106 ? -16.898 3.409 9.518 1.00 59.78 106 ARG A N 1
ATOM 864 C CA . ARG A 1 106 ? -17.445 4.109 8.361 1.00 59.78 106 ARG A CA 1
ATOM 865 C C . ARG A 1 106 ? -18.597 3.395 7.642 1.00 59.78 106 ARG A C 1
ATOM 867 O O . ARG A 1 106 ? -19.088 3.971 6.674 1.00 59.78 106 ARG A O 1
ATOM 874 N N . VAL A 1 107 ? -19.065 2.212 8.076 1.00 55.84 107 VAL A N 1
ATOM 875 C CA . VAL A 1 107 ? -20.246 1.561 7.460 1.00 55.84 107 VAL A CA 1
ATOM 876 C C . VAL A 1 107 ? -21.184 0.851 8.460 1.00 55.84 107 VAL A C 1
ATOM 878 O O . VAL A 1 107 ? -21.293 -0.373 8.464 1.00 55.84 107 VAL A O 1
ATOM 881 N N . PRO A 1 108 ? -21.989 1.603 9.229 1.00 48.31 108 PRO A N 1
ATOM 882 C CA . PRO A 1 108 ? -23.348 1.169 9.546 1.00 48.31 108 PRO A CA 1
ATOM 883 C C . PRO A 1 108 ? -24.337 1.786 8.550 1.00 48.31 108 PRO A C 1
ATOM 885 O O . PRO A 1 108 ? -24.471 3.007 8.490 1.00 48.31 108 PRO A O 1
ATOM 888 N N . VAL A 1 109 ? -25.101 0.970 7.816 1.00 46.41 109 VAL A N 1
ATOM 889 C CA . VAL A 1 109 ? -26.224 1.449 6.973 1.00 46.41 109 VAL A CA 1
ATOM 890 C C . VAL A 1 109 ? -27.280 2.175 7.828 1.00 46.41 109 VAL A C 1
ATOM 892 O O . VAL A 1 109 ? -27.908 3.128 7.382 1.00 46.41 109 VAL A O 1
ATOM 895 N N . SER A 1 110 ? -27.396 1.812 9.110 1.00 51.03 110 SER A N 1
ATOM 896 C CA . SER A 1 110 ? -28.213 2.504 10.120 1.00 51.03 110 SER A CA 1
ATOM 897 C C . SER A 1 110 ? -27.685 3.893 10.522 1.00 51.03 110 SER A C 1
ATOM 899 O O . SER A 1 110 ? -28.414 4.679 11.126 1.00 51.03 110 SER A O 1
ATOM 901 N N . SER A 1 111 ? -26.429 4.214 10.190 1.00 48.97 111 SER A N 1
ATOM 902 C CA . SER A 1 111 ? -25.789 5.517 10.431 1.00 48.97 111 SER A CA 1
ATOM 903 C C . SER A 1 111 ? -25.850 6.457 9.229 1.00 48.97 111 SER A C 1
ATOM 905 O O . SER A 1 111 ? -25.360 7.586 9.307 1.00 48.97 111 SER A O 1
ATOM 907 N N . TRP A 1 112 ? -26.530 6.051 8.150 1.00 45.22 112 TRP A N 1
ATOM 908 C CA . TRP A 1 112 ? -27.033 6.973 7.134 1.00 45.22 112 TRP A CA 1
ATOM 909 C C . TRP A 1 112 ? -28.164 7.822 7.724 1.00 45.22 112 TRP A C 1
ATOM 911 O O . TRP A 1 112 ? -29.327 7.750 7.337 1.00 45.22 112 TRP A O 1
ATOM 921 N N . LYS A 1 113 ? -27.803 8.661 8.696 1.00 40.03 113 LYS A N 1
ATOM 922 C CA . LYS A 1 113 ? -28.570 9.846 9.038 1.00 40.03 113 LYS A CA 1
ATOM 923 C C . LYS A 1 113 ? -28.380 10.826 7.889 1.00 40.03 113 LYS A C 1
ATOM 925 O O . LYS A 1 113 ? -27.296 10.935 7.320 1.00 40.03 113 LYS A O 1
ATOM 930 N N . THR A 1 114 ? -29.429 11.565 7.577 1.00 50.59 114 THR A N 1
ATOM 931 C CA . THR A 1 114 ? -29.570 12.635 6.576 1.00 50.59 114 THR A CA 1
ATOM 932 C C . THR A 1 114 ? -28.569 13.807 6.695 1.00 50.59 114 THR A C 1
ATOM 934 O O . THR A 1 114 ? -28.811 14.889 6.171 1.00 50.59 114 THR A O 1
ATOM 937 N N . ALA A 1 115 ? -27.414 13.606 7.331 1.00 51.75 115 ALA A N 1
ATOM 938 C CA . ALA A 1 115 ? -26.397 14.600 7.639 1.00 51.75 115 ALA A CA 1
ATOM 939 C C . ALA A 1 115 ? -24.982 14.215 7.154 1.00 51.75 115 ALA A C 1
ATOM 941 O O . ALA A 1 115 ? -24.002 14.720 7.688 1.00 51.75 115 ALA A O 1
ATOM 942 N N . THR A 1 116 ? -24.822 13.369 6.129 1.00 50.19 116 THR A N 1
ATOM 943 C CA . THR A 1 116 ? -23.543 13.365 5.390 1.00 50.19 116 THR A CA 1
ATOM 944 C C . THR A 1 116 ? -23.339 14.727 4.738 1.00 50.19 116 THR A C 1
ATOM 946 O O . THR A 1 116 ? -24.169 15.179 3.930 1.00 50.19 116 THR A O 1
ATOM 949 N N . THR A 1 117 ? -22.221 15.377 5.050 1.00 63.94 117 THR A N 1
ATOM 950 C CA . THR A 1 117 ? -21.873 16.645 4.411 1.00 63.94 117 THR A CA 1
ATOM 951 C C . THR A 1 117 ? -21.741 16.436 2.900 1.00 63.94 117 THR A C 1
ATOM 953 O O . THR A 1 117 ? -21.387 15.358 2.414 1.00 63.94 117 THR A O 1
ATOM 956 N N . ARG A 1 118 ? -22.073 17.460 2.106 1.00 63.66 118 ARG A N 1
ATOM 957 C CA . ARG A 1 118 ? -22.029 17.383 0.632 1.00 63.66 118 ARG A CA 1
ATOM 958 C C . ARG A 1 118 ? -20.671 16.880 0.122 1.00 63.66 118 ARG A C 1
ATOM 960 O O . ARG A 1 118 ? -20.630 16.107 -0.829 1.00 63.66 118 ARG A O 1
ATOM 967 N N . SER A 1 119 ? -19.585 17.277 0.780 1.00 62.62 119 SER A N 1
ATOM 968 C CA . SER A 1 119 ? -18.219 16.877 0.437 1.00 62.62 119 SER A CA 1
ATOM 969 C C . SER A 1 119 ? -17.970 15.381 0.617 1.00 62.62 119 SER A C 1
ATOM 971 O O . SER A 1 119 ? -17.311 14.768 -0.218 1.00 62.62 119 SER A O 1
ATOM 973 N N . GLU A 1 120 ? -18.529 14.765 1.656 1.00 66.31 120 GLU A N 1
ATOM 974 C CA . GLU A 1 120 ? -18.387 13.324 1.887 1.00 66.31 120 GLU A CA 1
ATOM 975 C C . GLU A 1 120 ? -19.154 12.509 0.851 1.00 66.31 120 GLU A C 1
ATOM 977 O O . GLU A 1 120 ? -18.612 11.538 0.332 1.00 66.31 120 GLU A O 1
ATOM 982 N N . ARG A 1 121 ? -20.357 12.955 0.468 1.00 68.31 121 ARG A N 1
ATOM 983 C CA . ARG A 1 121 ? -21.131 12.334 -0.621 1.00 68.31 121 ARG A CA 1
ATOM 984 C C . ARG A 1 121 ? -20.414 12.426 -1.964 1.00 68.31 121 ARG A C 1
ATOM 986 O O . ARG A 1 121 ? -20.398 11.464 -2.721 1.00 68.31 121 ARG A O 1
ATOM 993 N N . ILE A 1 122 ? -19.792 13.570 -2.248 1.00 71.31 122 ILE A N 1
ATOM 994 C CA . ILE A 1 122 ? -19.012 13.763 -3.476 1.00 71.31 122 ILE A CA 1
ATOM 995 C C . ILE A 1 122 ? -17.778 12.861 -3.480 1.00 71.31 122 ILE A C 1
ATOM 997 O O . ILE A 1 122 ? -17.482 12.250 -4.501 1.00 71.31 122 ILE A O 1
ATOM 1001 N N . ASN A 1 123 ? -17.067 12.758 -2.357 1.00 67.50 123 ASN A N 1
ATOM 1002 C CA . ASN A 1 123 ? -15.904 11.882 -2.263 1.00 67.50 123 ASN A CA 1
ATOM 1003 C C . ASN A 1 123 ? -16.306 10.404 -2.371 1.00 67.50 123 ASN A C 1
ATOM 1005 O O . ASN A 1 123 ? -15.632 9.667 -3.072 1.00 67.50 123 ASN A O 1
ATOM 1009 N N . HIS A 1 124 ? -17.441 10.001 -1.792 1.00 63.53 124 HIS A N 1
ATOM 1010 C CA . HIS A 1 124 ? -17.986 8.648 -1.934 1.00 63.53 124 HIS A CA 1
ATOM 1011 C C . HIS A 1 124 ? -18.339 8.313 -3.386 1.00 63.53 124 HIS A C 1
ATOM 1013 O O . HIS A 1 124 ? -17.862 7.321 -3.925 1.00 63.53 124 HIS A O 1
ATOM 1019 N N . ALA A 1 125 ? -19.103 9.183 -4.052 1.00 73.12 125 ALA A N 1
ATOM 1020 C CA . ALA A 1 125 ? -19.461 8.993 -5.455 1.00 73.12 125 ALA A CA 1
ATOM 1021 C C . ALA A 1 125 ? -18.218 8.949 -6.362 1.00 73.12 125 ALA A C 1
ATOM 1023 O O . ALA A 1 125 ? -18.184 8.198 -7.337 1.00 73.12 125 ALA A O 1
ATOM 1024 N N . ARG A 1 126 ? -17.179 9.731 -6.034 1.00 73.19 126 ARG A N 1
ATOM 1025 C CA . ARG A 1 126 ? -15.882 9.712 -6.729 1.00 73.19 126 ARG A CA 1
ATOM 1026 C C . ARG A 1 126 ? -15.103 8.427 -6.479 1.00 73.19 126 ARG A C 1
ATOM 1028 O O . ARG A 1 126 ? -14.548 7.878 -7.421 1.00 73.19 126 ARG A O 1
ATOM 1035 N N . ASP A 1 127 ? -15.070 7.943 -5.244 1.00 69.12 127 ASP A N 1
ATOM 1036 C CA . ASP A 1 127 ? -14.368 6.709 -4.894 1.00 69.12 127 ASP A CA 1
ATOM 1037 C C . ASP A 1 127 ? -15.027 5.496 -5.574 1.00 69.12 127 ASP A C 1
ATOM 1039 O O . ASP A 1 127 ? -14.324 4.654 -6.131 1.00 69.12 127 ASP A O 1
ATOM 1043 N N . GLU A 1 128 ? -16.361 5.441 -5.627 1.00 75.19 128 GLU A N 1
ATOM 1044 C CA . GLU A 1 128 ? -17.108 4.380 -6.321 1.00 75.19 128 GLU A CA 1
ATOM 1045 C C . GLU A 1 128 ? -16.922 4.417 -7.842 1.00 75.19 128 GLU A C 1
ATOM 1047 O O . GLU A 1 128 ? -16.632 3.388 -8.457 1.00 75.19 128 GLU A O 1
ATOM 1052 N N . THR A 1 129 ? -17.041 5.598 -8.461 1.00 76.06 129 THR A N 1
ATOM 1053 C CA . THR A 1 129 ? -16.796 5.751 -9.909 1.00 76.06 129 THR A CA 1
ATOM 1054 C C . THR A 1 129 ? -15.363 5.394 -10.271 1.00 76.06 129 THR A C 1
ATOM 1056 O O . THR A 1 129 ? -15.120 4.762 -11.297 1.00 76.06 129 THR A O 1
ATOM 1059 N N . GLN A 1 130 ? -14.411 5.724 -9.406 1.00 74.31 130 GLN A N 1
ATOM 1060 C CA . GLN A 1 130 ? -13.011 5.429 -9.644 1.00 74.31 130 GLN A CA 1
ATOM 1061 C C . GLN A 1 130 ? -12.651 3.961 -9.415 1.00 74.31 130 GLN A C 1
ATOM 1063 O O . GLN A 1 130 ? -11.857 3.408 -10.175 1.00 74.31 130 GLN A O 1
ATOM 1068 N N . ALA A 1 131 ? -13.238 3.310 -8.410 1.00 71.38 131 ALA A N 1
ATOM 1069 C CA . ALA A 1 131 ? -13.082 1.873 -8.209 1.00 71.38 131 ALA A CA 1
ATOM 1070 C C . ALA A 1 131 ? -13.637 1.084 -9.401 1.00 71.38 131 ALA A C 1
ATOM 1072 O O . ALA A 1 131 ? -13.021 0.112 -9.839 1.00 71.38 131 ALA A O 1
ATOM 1073 N N . ARG A 1 132 ? -14.766 1.537 -9.957 1.00 76.69 132 ARG A N 1
ATOM 1074 C CA . ARG A 1 132 ? -15.369 0.955 -11.154 1.00 76.69 132 ARG A CA 1
ATOM 1075 C C . ARG A 1 132 ? -14.497 1.153 -12.396 1.00 76.69 132 ARG A C 1
ATOM 1077 O O . ARG A 1 132 ? -14.217 0.171 -13.069 1.00 76.69 132 ARG A O 1
ATOM 1084 N N . ALA A 1 133 ? -13.989 2.363 -12.631 1.00 76.38 133 ALA A N 1
ATOM 1085 C CA . ALA A 1 133 ? -13.065 2.634 -13.735 1.00 76.38 133 ALA A CA 1
ATOM 1086 C C . ALA A 1 133 ? -11.786 1.782 -13.640 1.00 76.38 133 ALA A C 1
ATOM 1088 O O . ALA A 1 133 ? -11.373 1.172 -14.615 1.00 76.38 133 ALA A O 1
ATOM 1089 N N . ALA A 1 134 ? -11.205 1.645 -12.444 1.00 74.94 134 A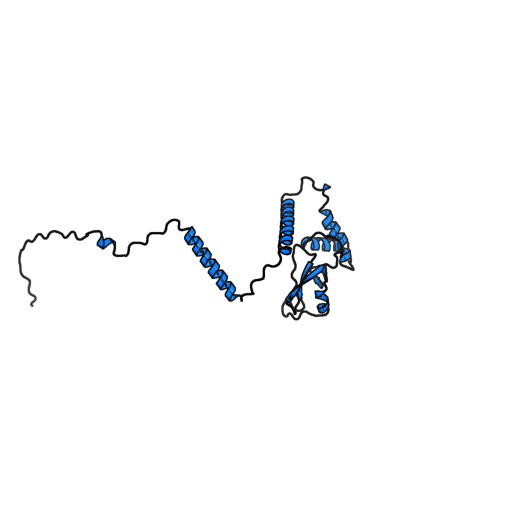LA A N 1
ATOM 1090 C CA . ALA A 1 134 ? -10.023 0.807 -12.241 1.00 74.94 134 ALA A CA 1
ATOM 1091 C C . ALA A 1 134 ? -10.302 -0.696 -12.441 1.00 74.94 134 ALA A C 1
ATOM 1093 O O . ALA A 1 134 ? -9.416 -1.447 -12.849 1.00 74.94 134 ALA A O 1
ATOM 1094 N N . ALA A 1 135 ? -11.515 -1.158 -12.124 1.00 74.81 135 ALA A N 1
ATOM 1095 C CA . ALA A 1 135 ? -11.933 -2.529 -12.401 1.00 74.81 135 ALA A CA 1
ATOM 1096 C C . ALA A 1 135 ? -12.148 -2.760 -13.904 1.00 74.81 135 ALA A C 1
ATOM 1098 O O . ALA A 1 135 ? -11.750 -3.806 -14.410 1.00 74.81 135 ALA A O 1
ATOM 1099 N N . GLU A 1 136 ? -12.722 -1.782 -14.607 1.00 78.06 136 GLU A N 1
ATOM 1100 C CA . GLU A 1 136 ? -12.901 -1.795 -16.062 1.00 78.06 136 GLU A CA 1
ATOM 1101 C C . GLU A 1 136 ? -11.548 -1.760 -16.792 1.00 78.06 136 GLU A C 1
ATOM 1103 O O . GLU A 1 136 ? -11.334 -2.583 -17.676 1.00 78.06 136 GLU A O 1
ATOM 1108 N N . ASP A 1 137 ? -10.591 -0.938 -16.353 1.00 74.00 137 ASP A N 1
ATOM 1109 C CA . ASP A 1 137 ? -9.219 -0.913 -16.888 1.00 74.00 137 ASP A CA 1
ATOM 1110 C C . ASP A 1 137 ? -8.476 -2.237 -16.660 1.00 74.00 137 ASP A C 1
ATOM 1112 O O . ASP A 1 137 ? -7.688 -2.665 -17.499 1.00 74.00 137 ASP A O 1
ATOM 1116 N N . ARG A 1 138 ? -8.720 -2.913 -15.527 1.00 65.38 138 ARG A N 1
ATOM 1117 C CA . ARG A 1 138 ? -8.136 -4.236 -15.251 1.00 65.38 138 ARG A CA 1
ATOM 1118 C C . ARG A 1 138 ? -8.799 -5.342 -16.077 1.00 65.38 138 ARG A C 1
ATOM 1120 O O . ARG A 1 138 ? -8.138 -6.316 -16.425 1.00 65.38 138 ARG A O 1
ATOM 1127 N N . ALA A 1 13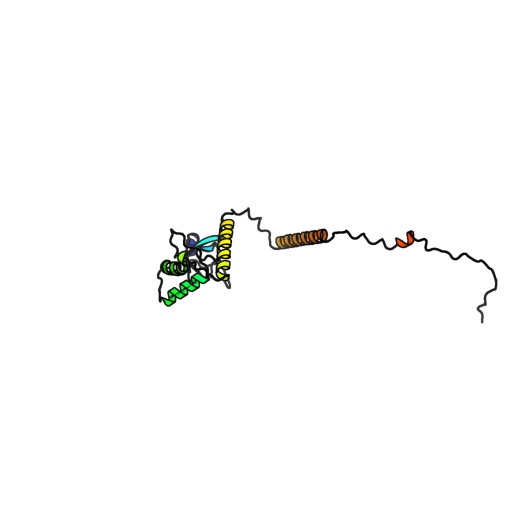9 ? -10.100 -5.221 -16.339 1.00 69.94 139 ALA A N 1
ATOM 1128 C CA . ALA A 1 139 ? -10.865 -6.171 -17.144 1.00 69.94 139 ALA A CA 1
ATOM 1129 C C . ALA A 1 139 ? -10.633 -5.979 -18.651 1.00 69.94 139 ALA A C 1
ATOM 1131 O O . ALA A 1 139 ? -10.732 -6.940 -19.415 1.00 69.94 139 ALA A O 1
ATOM 1132 N N . ALA A 1 140 ? -10.290 -4.763 -19.079 1.00 66.00 140 ALA A N 1
ATOM 1133 C CA . ALA A 1 140 ? -9.793 -4.485 -20.412 1.00 66.00 140 ALA A CA 1
ATOM 1134 C C . ALA A 1 140 ? -8.412 -5.136 -20.562 1.00 66.00 140 ALA A C 1
ATOM 1136 O O . ALA A 1 140 ? -7.390 -4.602 -20.136 1.00 66.00 140 ALA A O 1
ATOM 1137 N N . ALA A 1 141 ? -8.390 -6.330 -21.160 1.00 58.19 141 ALA A N 1
ATOM 1138 C CA . ALA A 1 141 ? -7.158 -6.973 -21.594 1.00 58.19 141 ALA A CA 1
ATOM 1139 C C . ALA A 1 141 ? -6.283 -5.954 -22.349 1.00 58.19 141 ALA A C 1
ATOM 1141 O O . ALA A 1 141 ? -6.826 -5.135 -23.101 1.00 58.19 141 ALA A O 1
ATOM 1142 N N . PRO A 1 142 ? -4.950 -5.975 -22.172 1.00 55.72 142 PRO A N 1
ATOM 1143 C CA . PRO A 1 142 ? -4.091 -4.993 -22.805 1.00 55.72 142 PRO A CA 1
ATOM 1144 C C . PRO A 1 142 ? -4.279 -5.090 -24.319 1.00 55.72 142 PRO A C 1
ATOM 1146 O O . PRO A 1 142 ? -3.948 -6.106 -24.934 1.00 55.72 142 PRO A O 1
ATOM 1149 N N . ALA A 1 143 ? -4.808 -4.026 -24.926 1.00 61.12 143 ALA A N 1
ATOM 1150 C CA . ALA A 1 143 ? -4.642 -3.823 -26.355 1.00 61.12 143 ALA A CA 1
ATOM 1151 C C . ALA A 1 143 ? -3.135 -3.919 -26.653 1.00 61.12 143 ALA A C 1
ATOM 1153 O O . ALA A 1 143 ? -2.336 -3.444 -25.834 1.00 61.12 143 ALA A O 1
ATOM 1154 N N . PRO A 1 144 ? -2.726 -4.557 -27.765 1.00 54.78 144 PRO A N 1
ATOM 1155 C CA . PRO A 1 144 ? -1.319 -4.760 -28.074 1.00 54.78 144 PRO A CA 1
ATOM 1156 C C . PRO A 1 144 ? -0.587 -3.427 -27.955 1.00 54.78 144 PRO A C 1
ATOM 1158 O O . PRO A 1 144 ? -0.917 -2.460 -28.644 1.00 54.78 144 PRO A O 1
ATOM 1161 N N . VAL A 1 145 ? 0.363 -3.370 -27.019 1.00 57.66 145 VAL A N 1
ATOM 1162 C CA . VAL A 1 145 ? 1.176 -2.180 -26.796 1.00 57.66 145 VAL A CA 1
ATOM 1163 C C . VAL A 1 145 ? 1.865 -1.856 -28.124 1.00 57.66 145 VAL A C 1
ATOM 1165 O O . VAL A 1 145 ? 2.575 -2.714 -28.657 1.00 57.66 145 VAL A O 1
ATOM 1168 N N . PRO A 1 146 ? 1.642 -0.672 -28.722 1.00 61.88 146 PRO A N 1
ATOM 1169 C CA . PRO A 1 146 ? 2.395 -0.311 -29.908 1.00 61.88 146 PRO A CA 1
ATOM 1170 C C . PRO A 1 146 ? 3.884 -0.295 -29.535 1.00 61.88 146 PRO A C 1
ATOM 1172 O O . PRO A 1 146 ? 4.228 0.059 -28.398 1.00 61.88 146 PRO A O 1
ATOM 1175 N N . PRO A 1 147 ? 4.774 -0.708 -30.454 1.00 60.44 147 PRO A N 1
ATOM 1176 C CA . PRO A 1 147 ? 6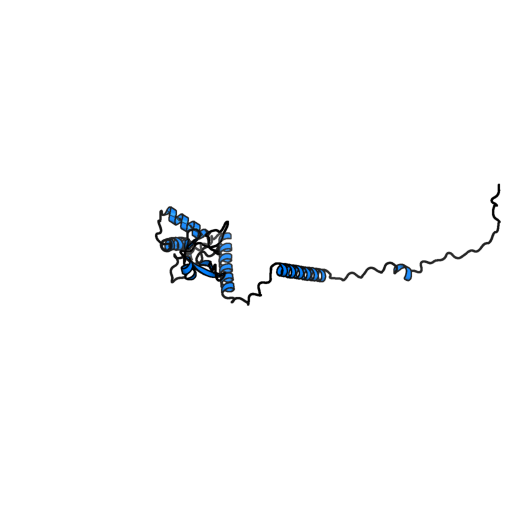.197 -0.818 -30.171 1.00 60.44 147 PRO A CA 1
ATOM 1177 C C . PRO A 1 147 ? 6.727 0.494 -29.591 1.00 60.44 147 PRO A C 1
ATOM 1179 O O . PRO A 1 147 ? 6.331 1.585 -30.007 1.00 60.44 147 PRO A O 1
ATOM 1182 N N . VAL A 1 148 ? 7.611 0.382 -28.597 1.00 56.91 148 VAL A N 1
ATOM 1183 C CA . VAL A 1 148 ? 8.228 1.526 -27.923 1.00 56.91 148 VAL A CA 1
ATOM 1184 C C . VAL A 1 148 ? 9.057 2.302 -28.946 1.00 56.91 148 VAL A C 1
ATOM 1186 O O . VAL A 1 148 ? 10.213 1.987 -29.205 1.00 56.91 148 VAL A O 1
ATOM 1189 N N . THR A 1 149 ? 8.454 3.319 -29.553 1.00 60.56 149 THR A N 1
ATOM 1190 C CA . THR A 1 149 ? 9.157 4.240 -30.442 1.00 60.56 149 THR A CA 1
ATOM 1191 C C . THR A 1 149 ? 10.100 5.115 -29.612 1.00 60.56 149 THR A C 1
ATOM 1193 O O . THR A 1 149 ? 9.670 5.651 -28.579 1.00 60.56 149 THR A O 1
ATOM 1196 N N . PRO A 1 150 ? 11.360 5.300 -30.036 1.00 64.56 150 PRO A N 1
ATOM 1197 C CA . PRO A 1 150 ? 12.311 6.160 -29.345 1.00 64.56 150 PRO A CA 1
ATOM 1198 C C . PRO A 1 150 ? 11.765 7.589 -29.200 1.00 64.56 150 PRO A C 1
ATOM 1200 O O . PRO A 1 150 ? 11.046 8.098 -30.059 1.00 64.56 150 PRO A O 1
ATOM 1203 N N . ILE A 1 151 ? 12.114 8.238 -28.085 1.00 57.53 151 ILE A N 1
ATOM 1204 C CA . ILE A 1 151 ? 11.655 9.582 -27.688 1.00 57.53 151 ILE A CA 1
ATOM 1205 C C . ILE A 1 151 ? 11.672 10.617 -28.835 1.00 57.53 151 ILE A C 1
ATOM 1207 O O . ILE A 1 151 ? 10.654 11.292 -28.982 1.00 57.53 151 ILE A O 1
ATOM 1211 N N . PRO A 1 152 ? 12.724 10.746 -29.675 1.00 64.50 152 PRO A N 1
ATOM 1212 C CA . PRO A 1 152 ? 12.708 11.706 -30.788 1.00 64.50 152 PRO A CA 1
ATOM 1213 C C . PRO A 1 152 ? 11.545 11.475 -31.764 1.00 64.50 152 PRO A C 1
ATOM 1215 O O . PRO A 1 152 ? 10.853 12.416 -32.139 1.00 64.50 152 PRO A O 1
ATOM 1218 N N . GLN A 1 153 ? 11.246 10.216 -32.078 1.00 63.12 153 GLN A N 1
ATOM 1219 C CA . GLN A 1 153 ? 10.176 9.846 -33.002 1.00 63.12 153 GLN A CA 1
ATOM 1220 C C . GLN A 1 153 ? 8.781 10.114 -32.411 1.00 63.12 153 GLN A C 1
ATO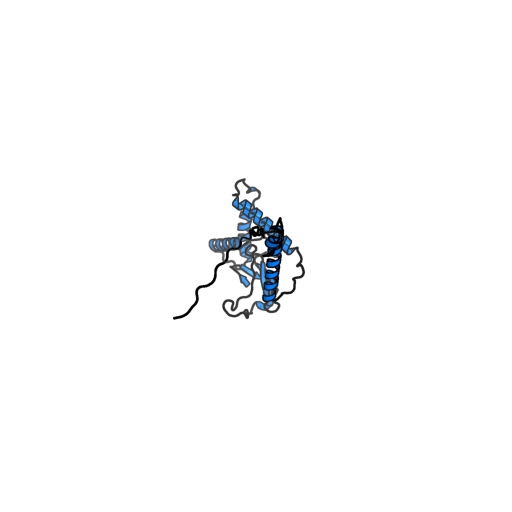M 1222 O O . GLN A 1 153 ? 7.863 10.495 -33.135 1.00 63.12 153 GLN A O 1
ATOM 1227 N N . ARG A 1 154 ? 8.618 9.999 -31.082 1.00 57.62 154 ARG A N 1
ATOM 1228 C CA . ARG A 1 154 ? 7.375 10.407 -30.397 1.00 57.62 154 ARG A CA 1
ATOM 1229 C C . ARG A 1 154 ? 7.144 11.911 -30.458 1.00 57.62 154 ARG A C 1
ATOM 1231 O O . ARG A 1 154 ? 5.999 12.336 -30.580 1.00 57.62 154 ARG A O 1
ATOM 1238 N N . VAL A 1 155 ? 8.207 12.712 -30.359 1.00 65.19 155 VAL A N 1
ATOM 1239 C CA . VAL A 1 155 ? 8.100 14.175 -30.445 1.00 65.19 155 VAL A CA 1
ATOM 1240 C C . VAL A 1 155 ? 7.670 14.585 -31.853 1.00 65.19 155 VAL A C 1
ATOM 1242 O O . VAL A 1 155 ? 6.745 15.378 -31.986 1.00 65.19 155 VAL A O 1
ATOM 1245 N N . GLU A 1 156 ? 8.247 13.996 -32.900 1.00 65.75 156 GLU A N 1
ATOM 1246 C CA . GLU A 1 156 ? 7.863 14.271 -34.295 1.00 65.75 156 GLU A CA 1
ATOM 1247 C C . GLU A 1 156 ? 6.411 13.869 -34.604 1.00 65.75 156 GLU A C 1
ATOM 1249 O O . GLU A 1 156 ? 5.663 14.624 -35.234 1.00 65.75 156 GLU A O 1
ATOM 1254 N N . GLN A 1 157 ? 5.970 12.710 -34.108 1.00 66.88 157 GLN A N 1
ATOM 1255 C CA . GLN A 1 157 ? 4.580 12.253 -34.236 1.00 66.88 157 GLN A CA 1
ATOM 1256 C C . GLN A 1 157 ? 3.600 13.157 -33.472 1.00 66.88 157 GLN A C 1
ATOM 1258 O O . GLN A 1 157 ? 2.524 13.474 -33.976 1.00 66.88 157 GLN A O 1
ATOM 1263 N N . ALA A 1 158 ? 3.977 13.633 -32.282 1.00 63.53 158 ALA A N 1
ATOM 1264 C CA . ALA A 1 158 ? 3.158 14.566 -31.512 1.00 63.53 158 ALA A CA 1
ATOM 1265 C C . ALA A 1 158 ? 3.079 15.952 -32.174 1.00 63.53 158 ALA A C 1
ATOM 1267 O O . ALA A 1 158 ? 2.005 16.547 -32.227 1.00 63.53 158 ALA A O 1
ATOM 1268 N N . VAL A 1 159 ? 4.191 16.462 -32.713 1.00 65.94 159 VAL A N 1
ATOM 1269 C CA . VAL A 1 159 ? 4.233 17.759 -33.410 1.00 65.94 159 VAL A CA 1
ATOM 1270 C C . VAL A 1 159 ? 3.410 17.714 -34.699 1.00 65.94 159 VAL A C 1
ATOM 1272 O O . VAL A 1 159 ? 2.588 18.599 -34.921 1.00 65.94 159 VAL A O 1
ATOM 1275 N N . SER A 1 160 ? 3.542 16.657 -35.503 1.00 67.81 160 SER A N 1
ATOM 1276 C CA . SER A 1 160 ? 2.734 16.476 -36.720 1.00 67.81 160 SER A CA 1
ATOM 1277 C C . SER A 1 160 ? 1.239 16.283 -36.421 1.00 67.81 160 SER A C 1
ATOM 1279 O O . SER A 1 160 ? 0.390 16.841 -37.122 1.00 67.81 160 SER A O 1
ATOM 1281 N N . GLY A 1 161 ? 0.894 15.582 -35.336 1.00 70.44 161 GLY A N 1
ATOM 1282 C CA . GLY A 1 161 ? -0.480 15.498 -34.828 1.00 70.44 161 GLY A CA 1
ATOM 1283 C C . GLY A 1 161 ? -1.047 16.860 -34.400 1.00 70.44 161 GLY A C 1
ATOM 1284 O O . GLY A 1 161 ? -2.183 17.201 -34.718 1.00 70.44 161 GLY A O 1
ATOM 1285 N N . LEU A 1 162 ? -0.244 17.696 -33.740 1.00 61.44 162 LEU A N 1
ATOM 1286 C CA . LEU A 1 162 ? -0.658 19.050 -33.359 1.00 61.44 162 LEU A CA 1
ATOM 1287 C C . LEU A 1 162 ? -0.791 19.990 -34.566 1.00 61.44 162 LEU A C 1
ATOM 1289 O O . LEU A 1 162 ? -1.671 20.852 -34.572 1.00 61.44 162 LEU A O 1
ATOM 1293 N N . ASP A 1 163 ? 0.050 19.840 -35.589 1.00 70.88 163 ASP A N 1
ATOM 1294 C CA . ASP A 1 163 ? -0.025 20.643 -36.813 1.00 70.88 163 ASP A CA 1
ATOM 1295 C C . ASP A 1 163 ? -1.224 20.266 -37.693 1.00 70.88 163 ASP A C 1
ATOM 1297 O O . ASP A 1 163 ? -1.847 21.150 -38.291 1.00 70.88 163 ASP A O 1
ATOM 1301 N N . THR A 1 164 ? -1.598 18.983 -37.734 1.00 68.19 164 THR A N 1
ATOM 1302 C CA . THR A 1 164 ? -2.829 18.521 -38.402 1.00 68.19 164 THR A CA 1
ATOM 1303 C C . THR A 1 164 ? -4.078 19.022 -37.680 1.00 68.19 164 THR A C 1
ATOM 1305 O O . THR A 1 164 ? -4.957 19.588 -38.327 1.00 68.19 164 THR A O 1
ATOM 1308 N N . GLU A 1 165 ? -4.111 18.958 -36.349 1.00 57.66 165 GLU A N 1
ATOM 1309 C CA . GLU A 1 165 ? -5.199 19.512 -35.527 1.00 57.66 165 GLU A CA 1
ATOM 1310 C C . GLU A 1 165 ? -5.318 21.043 -35.668 1.00 57.66 165 GLU A C 1
ATOM 1312 O O . GLU A 1 165 ? -6.407 21.594 -35.837 1.00 57.66 165 GLU A O 1
ATOM 1317 N N . ARG A 1 166 ? -4.193 21.772 -35.672 1.00 68.56 166 ARG A N 1
ATOM 1318 C CA . ARG A 1 166 ? -4.187 23.226 -35.924 1.00 68.56 166 ARG A CA 1
ATOM 1319 C C . ARG A 1 166 ? -4.662 23.572 -37.330 1.00 68.56 166 ARG A C 1
ATOM 1321 O O . ARG A 1 166 ? -5.281 24.622 -37.508 1.00 68.56 166 ARG A O 1
ATOM 1328 N N . ARG A 1 167 ? -4.359 22.736 -38.325 1.00 71.62 167 ARG A N 1
ATOM 1329 C CA . ARG A 1 167 ? -4.853 22.897 -39.697 1.00 71.62 167 ARG A CA 1
ATOM 1330 C C . ARG A 1 167 ? -6.359 22.656 -39.763 1.00 71.62 167 ARG A C 1
ATOM 1332 O O . ARG A 1 167 ? -7.051 23.520 -40.288 1.00 71.62 167 ARG A O 1
ATOM 1339 N N . HIS A 1 168 ? -6.850 21.578 -39.159 1.00 63.88 168 HIS A N 1
ATOM 1340 C CA . HIS A 1 168 ? -8.277 21.269 -39.083 1.00 63.88 168 HIS A CA 1
ATOM 1341 C C . HIS A 1 168 ? -9.060 22.422 -38.449 1.00 63.88 168 HIS A C 1
ATOM 1343 O O . HIS A 1 168 ? -9.994 22.950 -39.043 1.00 63.88 168 HIS A O 1
ATOM 1349 N N . ARG A 1 169 ? -8.579 22.944 -37.315 1.00 64.62 169 ARG A N 1
ATOM 1350 C CA . ARG A 1 169 ? -9.207 24.088 -36.642 1.00 64.62 169 ARG A CA 1
ATOM 1351 C C . ARG A 1 169 ? -9.193 25.371 -37.481 1.00 64.62 169 ARG A C 1
ATOM 1353 O O . ARG A 1 169 ? -10.111 26.179 -37.379 1.00 64.62 169 ARG A O 1
ATOM 1360 N N . ARG A 1 170 ? -8.160 25.589 -38.305 1.00 68.19 170 ARG A N 1
ATOM 1361 C CA . ARG A 1 170 ? -8.121 26.713 -39.261 1.00 68.19 170 ARG A CA 1
ATOM 1362 C C . ARG A 1 170 ? -9.112 26.516 -40.404 1.00 68.19 170 ARG A C 1
ATOM 1364 O O . ARG A 1 170 ? -9.669 27.500 -40.869 1.00 68.19 170 ARG A O 1
ATOM 1371 N N . GLU A 1 171 ? -9.318 25.288 -40.860 1.00 72.56 171 GLU A N 1
ATOM 1372 C CA . GLU A 1 171 ? -10.279 24.962 -41.918 1.00 72.56 171 GLU A CA 1
ATOM 1373 C C . GLU A 1 171 ? -11.723 25.085 -41.411 1.00 72.56 171 GLU A C 1
ATOM 1375 O O . GLU A 1 171 ? -12.544 25.708 -42.080 1.00 72.56 171 GLU A O 1
ATOM 1380 N N . GLU A 1 172 ? -12.006 24.625 -40.190 1.00 71.81 172 GLU A N 1
ATOM 1381 C CA . GLU A 1 172 ? -13.316 24.770 -39.538 1.00 71.81 172 GLU A CA 1
ATOM 1382 C C . GLU A 1 172 ? -13.657 26.227 -39.192 1.00 71.81 172 GLU A C 1
ATOM 1384 O O . GLU A 1 172 ? -14.803 26.652 -39.335 1.00 71.81 172 GLU A O 1
ATOM 1389 N N . ALA A 1 173 ? -12.668 27.023 -38.769 1.00 67.69 173 ALA A N 1
ATOM 1390 C CA . ALA A 1 173 ? -12.869 28.437 -38.445 1.00 67.69 173 ALA A CA 1
ATOM 1391 C C . ALA A 1 173 ? -13.035 29.338 -39.687 1.00 67.69 173 ALA A C 1
ATOM 1393 O O . ALA A 1 173 ? -13.434 30.497 -39.557 1.00 67.69 173 ALA A O 1
ATOM 1394 N N . VAL A 1 174 ? -12.735 28.845 -40.896 1.00 66.44 174 VAL A N 1
ATOM 1395 C CA . VAL A 1 174 ? -12.877 29.605 -42.147 1.00 66.44 174 VAL A CA 1
ATOM 1396 C C . VAL A 1 174 ? -14.210 29.251 -42.807 1.00 66.44 174 VAL A C 1
ATOM 1398 O O . VAL A 1 174 ? -14.288 28.470 -43.748 1.00 66.44 174 VAL A O 1
ATOM 1401 N N . THR A 1 175 ? -15.289 29.890 -42.352 1.00 64.12 175 THR A N 1
ATOM 1402 C CA . THR A 1 175 ? -16.639 29.710 -42.925 1.00 64.12 175 THR A CA 1
ATOM 1403 C C . THR A 1 175 ? -16.764 30.273 -44.352 1.00 64.12 175 THR A C 1
ATOM 1405 O O . THR A 1 175 ? -17.616 29.842 -45.125 1.00 64.12 175 THR A O 1
ATOM 1408 N N . ARG A 1 176 ? -15.902 31.221 -44.751 1.00 63.53 176 ARG A N 1
ATOM 1409 C CA . ARG A 1 176 ? -15.833 31.750 -46.123 1.00 63.53 176 ARG A CA 1
ATOM 1410 C C . ARG A 1 176 ? -14.378 31.940 -46.532 1.00 63.53 176 ARG A C 1
ATOM 1412 O O . ARG A 1 176 ? -13.659 32.736 -45.932 1.00 63.53 176 ARG A O 1
ATOM 1419 N N . ARG A 1 177 ? -13.947 31.222 -47.573 1.00 61.75 177 ARG A N 1
ATOM 1420 C CA . ARG A 1 177 ? -12.590 31.341 -48.123 1.00 61.75 177 ARG A CA 1
ATOM 1421 C C . ARG A 1 177 ? -12.379 32.781 -48.619 1.00 61.75 177 ARG A C 1
ATOM 1423 O O . ARG A 1 177 ? -13.144 33.211 -49.485 1.00 61.75 177 ARG A O 1
ATOM 1430 N N . PRO A 1 178 ? -11.390 33.535 -48.104 1.00 65.69 178 PRO A N 1
ATOM 1431 C CA . PRO A 1 178 ? -11.146 34.889 -48.579 1.00 65.69 178 PRO A CA 1
ATOM 1432 C C . PRO A 1 178 ? -10.753 34.830 -50.056 1.00 65.69 178 PRO A C 1
ATOM 1434 O O . PRO A 1 178 ? -9.858 34.075 -50.451 1.00 65.69 178 PRO A O 1
ATOM 1437 N N . THR A 1 179 ? -11.459 35.592 -50.889 1.00 70.12 179 THR A N 1
ATOM 1438 C CA . THR A 1 179 ? -11.131 35.733 -52.306 1.00 70.12 179 THR A CA 1
ATOM 1439 C C . THR A 1 179 ? -9.727 36.317 -52.400 1.00 70.12 179 THR A C 1
ATOM 1441 O O . THR A 1 179 ? -9.421 37.300 -51.725 1.00 70.12 179 THR A O 1
ATOM 1444 N N . LYS A 1 180 ? -8.848 35.691 -53.193 1.00 68.88 180 LYS A N 1
ATOM 1445 C CA . LYS A 1 180 ? -7.473 36.178 -53.353 1.00 68.88 180 LYS A CA 1
ATOM 1446 C C . LYS A 1 180 ? -7.520 37.647 -53.796 1.00 68.88 180 LYS A C 1
ATOM 1448 O O . LYS A 1 180 ? -8.303 37.949 -54.701 1.00 68.88 180 LYS A O 1
ATOM 1453 N N . PRO A 1 181 ? -6.715 38.541 -53.195 1.00 71.88 181 PRO A N 1
ATOM 1454 C CA . PRO A 1 181 ? -6.642 39.915 -53.665 1.00 71.88 181 PRO A CA 1
ATOM 1455 C C . PRO A 1 181 ? -6.258 39.915 -55.145 1.00 71.88 181 PRO A C 1
ATOM 1457 O O . PRO A 1 181 ? -5.504 39.050 -55.609 1.00 71.88 181 PRO A O 1
ATOM 1460 N N . ALA A 1 182 ? -6.821 40.861 -55.894 1.00 70.38 182 ALA A N 1
ATOM 1461 C CA . ALA A 1 182 ? -6.499 41.016 -57.301 1.00 70.38 182 ALA A CA 1
ATOM 1462 C C . ALA A 1 182 ? -4.983 41.190 -57.465 1.00 70.38 182 ALA A C 1
ATOM 1464 O O . ALA A 1 182 ? -4.320 41.819 -56.637 1.00 70.38 182 ALA A O 1
ATOM 1465 N N . ARG A 1 183 ? -4.424 40.609 -58.530 1.00 69.31 183 ARG A N 1
ATOM 1466 C CA . ARG A 1 183 ? -3.003 40.787 -58.843 1.00 69.31 183 ARG A CA 1
ATOM 1467 C C . ARG A 1 183 ? -2.729 42.281 -59.005 1.00 69.31 183 ARG A C 1
ATOM 1469 O O . ARG A 1 183 ? -3.493 42.967 -59.685 1.00 69.31 183 ARG A O 1
ATOM 1476 N N . LEU A 1 184 ? -1.651 42.761 -58.390 1.00 59.25 184 LEU A N 1
ATOM 1477 C CA . LEU A 1 184 ? -1.161 44.124 -58.569 1.00 59.25 184 LEU A CA 1
ATOM 1478 C C . LEU A 1 184 ? -1.039 44.380 -60.082 1.00 59.25 184 LEU A C 1
ATOM 1480 O O . LEU A 1 184 ? -0.303 43.666 -60.760 1.00 59.25 184 LEU A O 1
ATOM 1484 N N . GLY A 1 185 ? -1.853 45.285 -60.629 1.00 61.62 185 GLY A N 1
ATOM 1485 C CA . GLY A 1 185 ? -1.950 45.499 -62.079 1.00 61.62 185 GLY A CA 1
ATOM 1486 C C . GLY A 1 185 ? -3.337 45.275 -62.707 1.00 61.62 185 GLY A C 1
ATOM 1487 O O . GLY A 1 185 ? -3.585 45.739 -63.816 1.00 61.62 185 GLY A O 1
ATOM 1488 N N . ALA A 1 186 ? -4.253 44.570 -62.033 1.00 62.31 186 ALA A N 1
ATOM 1489 C CA . ALA A 1 186 ? -5.559 44.214 -62.606 1.00 62.31 186 ALA A CA 1
ATOM 1490 C C . ALA A 1 186 ? -6.514 45.413 -62.774 1.00 62.31 186 ALA A C 1
ATOM 1492 O O . ALA A 1 186 ? -7.328 45.417 -63.692 1.00 62.31 186 ALA A O 1
ATOM 1493 N N . SER A 1 187 ? -6.388 46.446 -61.934 1.00 60.56 187 SER A N 1
ATOM 1494 C CA . SER A 1 187 ? -7.175 47.684 -62.023 1.00 60.56 187 SER A CA 1
ATOM 1495 C C . SER A 1 187 ? -6.857 48.517 -63.271 1.00 60.56 187 SER A C 1
ATOM 1497 O O . SER A 1 187 ? -7.755 49.162 -63.802 1.00 60.56 187 SER A O 1
ATOM 1499 N N . TYR A 1 188 ? -5.626 48.447 -63.793 1.00 58.97 188 TYR A N 1
ATOM 1500 C CA . TYR A 1 188 ? -5.216 49.192 -64.994 1.00 58.97 188 TYR A CA 1
ATOM 1501 C C . TYR A 1 188 ? -5.785 48.623 -66.302 1.00 58.97 188 TYR A C 1
ATOM 1503 O O . TYR A 1 188 ? -5.637 49.248 -67.344 1.00 58.97 188 TYR A O 1
ATOM 1511 N N . ARG A 1 189 ? -6.408 47.434 -66.281 1.00 59.47 189 ARG A N 1
ATOM 1512 C CA . ARG A 1 189 ? -6.990 46.810 -67.485 1.00 59.47 189 ARG A CA 1
ATOM 1513 C C . ARG A 1 189 ? -8.494 47.023 -67.634 1.00 59.47 189 ARG A C 1
ATOM 1515 O O . ARG A 1 189 ? -9.015 46.789 -68.717 1.00 59.47 189 ARG A O 1
ATOM 1522 N N . THR A 1 190 ? -9.188 47.424 -66.569 1.00 58.19 190 THR A N 1
ATOM 1523 C CA . THR A 1 190 ? -10.662 47.487 -66.554 1.00 58.19 190 THR A CA 1
ATOM 1524 C C . THR A 1 190 ? -11.195 48.920 -66.575 1.00 58.19 190 THR A C 1
ATOM 1526 O O . THR A 1 190 ? -12.328 49.139 -66.986 1.00 58.19 190 THR A O 1
ATOM 1529 N N . GLY A 1 191 ? -10.392 49.908 -66.175 1.00 53.91 191 GLY A N 1
ATOM 1530 C CA . GLY A 1 191 ? -10.721 51.323 -66.333 1.00 53.91 191 GLY A CA 1
ATOM 1531 C C . GLY A 1 191 ? -9.831 51.938 -67.401 1.00 53.91 191 GLY A C 1
ATOM 1532 O O . GLY A 1 191 ? -8.621 52.009 -67.206 1.00 53.91 191 GLY A O 1
ATOM 1533 N N . ASN A 1 192 ? -10.418 52.375 -68.515 1.00 57.16 192 ASN A N 1
ATOM 1534 C CA . ASN A 1 192 ? -9.731 53.211 -69.492 1.00 57.16 192 ASN A CA 1
ATOM 1535 C C . ASN A 1 192 ? -9.420 54.560 -68.819 1.00 57.16 192 ASN A C 1
ATOM 1537 O O . ASN A 1 192 ? -10.256 55.457 -68.801 1.00 57.16 192 ASN A O 1
ATOM 1541 N N . LEU A 1 193 ? -8.253 54.663 -68.179 1.00 57.91 193 LEU A N 1
ATOM 1542 C CA . LEU A 1 193 ? -7.782 55.863 -67.477 1.00 57.91 193 LEU A CA 1
ATOM 1543 C C . LEU A 1 193 ? -6.860 56.714 -68.368 1.00 57.91 193 LEU A C 1
ATOM 1545 O O . LEU A 1 193 ? -6.007 57.439 -67.871 1.00 57.91 193 LEU A O 1
ATOM 1549 N N . PHE A 1 194 ? -7.038 56.608 -69.686 1.00 50.44 194 PHE A N 1
ATOM 1550 C CA . PHE A 1 194 ? -6.524 57.547 -70.677 1.00 50.44 194 PHE A CA 1
ATOM 1551 C C . PHE A 1 194 ? -7.710 58.297 -71.288 1.00 50.44 194 PHE A C 1
ATOM 1553 O O . PHE A 1 194 ? -8.117 58.048 -72.419 1.00 50.44 194 PHE A O 1
ATOM 1560 N N . LEU A 1 195 ? -8.288 59.211 -70.509 1.00 55.56 195 LEU A N 1
ATOM 1561 C CA . LEU A 1 195 ? -8.882 60.411 -71.090 1.00 55.56 195 LEU A CA 1
ATOM 1562 C C . LEU A 1 195 ? -7.697 61.292 -71.486 1.00 55.56 195 LEU A C 1
ATOM 1564 O O . LEU A 1 195 ? -7.126 61.993 -70.654 1.00 55.56 195 LEU A O 1
ATOM 1568 N N . LEU A 1 196 ? -7.265 61.135 -72.734 1.00 46.66 196 LEU A N 1
ATOM 1569 C CA . LEU A 1 196 ? -6.401 62.099 -73.400 1.00 46.66 196 LEU A CA 1
ATOM 1570 C C . LEU A 1 196 ? -7.170 63.431 -73.448 1.00 46.66 196 LEU A C 1
ATOM 1572 O O . LEU A 1 196 ? -8.319 63.422 -73.894 1.00 46.66 196 LEU A O 1
ATOM 1576 N N . PRO A 1 197 ? -6.602 64.550 -72.968 1.00 50.75 197 PRO A N 1
ATOM 1577 C CA . PRO A 1 197 ? -7.091 65.868 -73.351 1.00 50.75 197 PRO A CA 1
ATOM 1578 C C . PRO A 1 197 ? -7.065 65.964 -74.881 1.00 50.75 197 PRO A C 1
ATOM 1580 O O . PRO A 1 197 ? -6.084 65.544 -75.494 1.00 50.75 197 PRO A O 1
ATOM 1583 N N . GLU A 1 198 ? -8.150 66.444 -75.488 1.00 44.25 198 GLU A N 1
ATOM 1584 C CA . GLU A 1 198 ? -8.191 66.729 -76.923 1.00 44.25 198 GLU A CA 1
ATOM 1585 C C . GLU A 1 198 ? -7.118 67.782 -77.247 1.00 44.25 198 GLU A C 1
ATOM 1587 O O . GLU A 1 198 ? -7.032 68.814 -76.580 1.00 44.25 198 GLU A O 1
ATOM 1592 N N . ASP A 1 199 ? -6.256 67.471 -78.220 1.00 40.00 199 ASP A N 1
ATOM 1593 C CA . ASP A 1 199 ? -5.245 68.381 -78.755 1.00 40.00 199 ASP A CA 1
ATOM 1594 C C . ASP A 1 199 ? -5.944 69.570 -79.434 1.00 40.00 199 ASP A C 1
ATOM 1596 O O . ASP A 1 199 ? -6.333 69.482 -80.600 1.00 40.00 199 ASP A O 1
ATOM 1600 N N . ASP A 1 200 ? -6.062 70.699 -78.736 1.00 45.12 200 ASP A N 1
ATOM 1601 C CA . ASP A 1 200 ? -6.206 71.995 -79.398 1.00 45.12 200 ASP A CA 1
ATOM 1602 C C . ASP A 1 200 ? -4.823 72.411 -79.910 1.00 45.12 200 ASP A C 1
ATOM 1604 O O . ASP A 1 200 ? -3.982 72.976 -79.205 1.00 45.12 200 ASP A O 1
ATOM 1608 N N . THR A 1 201 ? -4.566 72.067 -81.169 1.00 41.69 201 THR A N 1
ATOM 1609 C CA . THR A 1 201 ? -3.485 72.644 -81.958 1.00 41.69 201 THR A CA 1
ATOM 1610 C C . THR A 1 201 ? -3.747 74.131 -82.160 1.00 41.69 201 THR A C 1
ATOM 1612 O O . THR A 1 201 ? -4.658 74.478 -82.904 1.00 41.69 201 THR A O 1
ATOM 1615 N N . ASP A 1 202 ? -2.893 74.992 -81.613 1.00 41.84 202 ASP A N 1
ATOM 1616 C CA . ASP A 1 202 ? -2.637 76.294 -82.221 1.00 41.84 202 ASP A CA 1
ATOM 1617 C C . ASP A 1 202 ? -1.143 76.628 -82.182 1.00 41.84 202 ASP A C 1
ATOM 1619 O O . ASP A 1 202 ? -0.493 76.755 -81.144 1.00 41.84 202 ASP A O 1
ATOM 1623 N N . HIS A 1 203 ? -0.594 76.723 -83.389 1.00 39.56 203 HIS A N 1
ATOM 1624 C CA . HIS A 1 203 ? 0.752 77.167 -83.695 1.00 39.56 203 HIS A CA 1
ATOM 1625 C C . HIS A 1 203 ? 0.945 78.635 -83.303 1.00 39.56 203 HIS A C 1
ATOM 1627 O O . HIS A 1 203 ? 0.165 79.470 -83.740 1.00 39.56 203 HIS A O 1
ATOM 1633 N N . THR A 1 204 ? 2.051 78.982 -82.634 1.00 41.41 204 THR A N 1
ATOM 1634 C CA . THR A 1 204 ? 2.797 80.239 -82.875 1.00 41.41 204 THR A CA 1
ATOM 1635 C C . THR A 1 204 ? 4.244 80.103 -82.374 1.00 41.41 204 THR A C 1
ATOM 1637 O O . THR A 1 204 ? 4.554 80.283 -81.204 1.00 41.41 204 THR A O 1
ATOM 1640 N N . GLN A 1 205 ? 5.113 79.682 -83.292 1.00 39.81 205 GLN A N 1
ATOM 1641 C CA . GLN A 1 205 ? 6.379 80.321 -83.675 1.00 39.81 205 GLN A CA 1
ATOM 1642 C C . GLN A 1 205 ? 7.009 81.359 -82.720 1.00 39.81 205 GLN A C 1
ATOM 1644 O O . GLN A 1 205 ? 6.479 82.456 -82.597 1.00 39.81 205 GLN A O 1
ATOM 1649 N N . SER A 1 206 ? 8.219 81.074 -82.212 1.00 41.34 206 SER A N 1
ATOM 1650 C CA . SER A 1 206 ? 9.398 81.960 -82.349 1.00 41.34 206 SER A CA 1
ATOM 1651 C C . SER A 1 206 ? 10.661 81.377 -81.685 1.00 41.34 206 SER A C 1
ATOM 1653 O O . SER A 1 206 ? 10.600 80.817 -80.596 1.00 41.34 206 SER A O 1
ATOM 1655 N N . ASP A 1 207 ? 11.764 81.541 -82.414 1.00 51.69 207 ASP A N 1
ATOM 1656 C CA . ASP A 1 207 ? 13.152 81.059 -82.318 1.00 51.69 207 ASP A CA 1
ATOM 1657 C C . ASP A 1 207 ? 13.937 81.181 -80.981 1.00 51.69 207 ASP A C 1
ATOM 1659 O O . ASP A 1 207 ? 13.527 81.907 -80.073 1.00 51.69 207 ASP A O 1
ATOM 1663 N N . PRO A 1 208 ? 15.087 80.468 -80.856 1.00 53.56 208 PRO A N 1
ATOM 1664 C CA . PRO A 1 208 ? 15.847 80.304 -79.609 1.00 53.56 208 PRO A CA 1
ATOM 1665 C C . PRO A 1 208 ? 16.806 81.472 -79.300 1.00 53.56 208 PRO A C 1
ATOM 1667 O O . PRO A 1 208 ? 17.274 82.139 -80.223 1.00 53.56 208 PRO A O 1
ATOM 1670 N N . PRO A 1 209 ? 17.198 81.682 -78.027 1.00 52.00 209 PRO A N 1
ATOM 1671 C CA . PRO A 1 209 ? 18.367 82.484 -77.704 1.00 52.00 209 PRO A CA 1
ATOM 1672 C C . PRO A 1 209 ? 19.649 81.633 -77.713 1.00 52.00 209 PRO A C 1
ATOM 1674 O O . PRO A 1 209 ? 19.723 80.560 -77.115 1.00 52.00 209 PRO A O 1
ATOM 1677 N N . ASP A 1 210 ? 20.628 82.173 -78.427 1.00 49.06 210 ASP A N 1
ATOM 1678 C CA . ASP A 1 210 ? 22.000 81.728 -78.660 1.00 49.06 210 ASP A CA 1
ATOM 1679 C C . ASP A 1 210 ? 22.867 81.773 -77.380 1.00 49.06 210 ASP A C 1
ATOM 1681 O O . ASP A 1 210 ? 22.753 82.705 -76.577 1.00 49.06 210 ASP A O 1
ATOM 1685 N N . GLU A 1 211 ? 23.751 80.787 -77.202 1.00 45.75 211 GLU A N 1
ATOM 1686 C CA . GLU A 1 211 ? 24.842 80.817 -76.217 1.00 45.75 211 GLU A CA 1
ATOM 1687 C C . GLU A 1 211 ? 26.113 81.337 -76.904 1.00 45.75 211 GLU A C 1
ATOM 1689 O O . GLU A 1 211 ? 26.685 80.662 -77.758 1.00 45.75 211 GLU A O 1
ATOM 1694 N N . GLY A 1 212 ? 26.607 82.505 -76.488 1.00 48.22 212 GLY A N 1
ATOM 1695 C CA . GLY A 1 212 ? 27.916 82.994 -76.916 1.00 48.22 212 GLY A CA 1
ATOM 1696 C C . GLY A 1 212 ? 28.320 84.310 -76.258 1.00 48.22 212 GLY A C 1
ATOM 1697 O O . GLY A 1 212 ? 27.763 85.363 -76.564 1.00 48.22 212 GLY A O 1
ATOM 1698 N N . ALA A 1 213 ? 29.316 84.229 -75.378 1.00 39.12 213 ALA A N 1
ATOM 1699 C CA . ALA A 1 213 ? 30.226 85.315 -75.024 1.00 39.12 213 ALA A CA 1
ATOM 1700 C C . ALA A 1 213 ? 31.603 85.000 -75.621 1.00 39.12 213 ALA A C 1
ATOM 1702 O O . ALA A 1 213 ? 31.946 83.794 -75.663 1.00 39.12 213 ALA A O 1
#